Protein AF-A0A2C6KYX2-F1 (afdb_monomer)

pLDDT: mean 78.22, std 22.8, range [29.36, 97.69]

Foldseek 3Di:
DDAQLVQWAWDDDLVQLWIKIWGNPLDLWIKIKIWGDPDSVVSVVVVVVCVVSVRHHDDDDDPRPPQFWKWKAAAQKIFICSDPPDPDGPDIDGNQQWAWDADPQRKIKTAGDPPDDPVCNVVRAIFMFGADDPSVSVLVVVRCCRNPNDPPDPDDDPPDPGTTMMMMTGDRRVVRRNDRPPDDDPDDDDDDDDDDDDDDDDDDDDDDDDDDDDDDDDDDDD

Sequence (222 aa):
MKILAQDSQVQYFIAQRKIRVYVNRNTDAEERVDFILALAKDYDRYSAECAKQHFPDADAKPKGTSTKPFVLCKKNLMAVYKNKHQKTPEIVIERASYEVASFPGRVLVFRPNNDLPKAKLFSCPERTVTIPDDEQMRKWSFCLKLVGFRSFCDTPPPRFFFPQVIYGFIAEEASELRTDLGRGNLIGGLFGVSPLKGSLQKPKDQELASPASSFAPAAQED

Nearest PDB structures (foldseek):
  5a3f-assembly1_A  TM=4.514E-01  e=3.798E-01  Homo sapiens
  5a3f-assembly1_C  TM=4.497E-01  e=7.238E-01  Homo sapiens
  4iip-assembly1_A  TM=1.960E-01  e=4.201E+00  Legionella pneumophila subsp. pneumophila str. Philadelphia 1
  4iik-assembly1_A  TM=1.951E-01  e=5.632E+00  Legionella pneumophila subsp. pneumophila str. Philadelphia 1

Organism: NCBI:txid483139

Mean predicted aligned error: 12.85 Å

Secondary structure (DSSP, 8-state):
-PPPGGGEEEEEEGGGTEEEEEESTTSTT-EEEEEE-SSHHHHHHHHHHHHHTTPPB-PSPP-----S-EEEEETTEEEEESSTT-SS-SEEEETTTEEEEEETTTEEEEEEPTTS-HHHHTTS--EEEE--SHHHHHHHHHHHHHHTSS-SSSSPPP---PPEEEEEEE-SGGGGGGS-TTS---------------------------------------

Structure (mmCIF, N/CA/C/O backbone):
data_AF-A0A2C6KYX2-F1
#
_entry.id   AF-A0A2C6KYX2-F1
#
loop_
_atom_site.group_PDB
_atom_site.id
_atom_site.type_symbol
_atom_site.label_atom_id
_atom_site.label_alt_id
_atom_site.label_comp_id
_atom_site.label_asym_id
_atom_site.label_entity_id
_atom_site.label_seq_id
_atom_site.pdbx_PDB_ins_code
_atom_site.Cartn_x
_atom_site.Cartn_y
_atom_site.Cartn_z
_atom_site.occupancy
_atom_site.B_iso_or_equiv
_atom_site.auth_seq_id
_atom_site.auth_comp_id
_atom_site.auth_asym_id
_atom_site.auth_atom_id
_atom_site.pdbx_PDB_model_num
ATOM 1 N N . MET A 1 1 ? 0.377 9.981 -8.435 1.00 51.94 1 MET A N 1
ATOM 2 C CA . MET A 1 1 ? 1.762 9.521 -8.207 1.00 51.94 1 MET A CA 1
ATOM 3 C C . MET A 1 1 ? 2.387 9.314 -9.573 1.00 51.94 1 MET A C 1
ATOM 5 O O . MET A 1 1 ? 1.848 8.526 -10.338 1.00 51.94 1 MET A O 1
ATOM 9 N N . LYS A 1 2 ? 3.426 10.078 -9.914 1.00 61.84 2 LYS A N 1
ATOM 10 C CA . LYS A 1 2 ? 4.214 9.870 -11.136 1.00 61.84 2 LYS A CA 1
ATOM 11 C C . LYS A 1 2 ? 5.481 9.134 -10.709 1.00 61.84 2 LYS A C 1
ATOM 13 O O . LYS A 1 2 ? 6.159 9.619 -9.812 1.00 61.84 2 LYS A O 1
ATOM 18 N N . ILE A 1 3 ? 5.743 7.966 -11.286 1.00 68.12 3 ILE A N 1
ATOM 19 C CA . ILE A 1 3 ? 6.966 7.199 -11.026 1.00 68.12 3 ILE A CA 1
ATOM 20 C C . ILE A 1 3 ? 7.938 7.545 -12.150 1.00 68.12 3 ILE A C 1
ATOM 22 O O . ILE A 1 3 ? 7.611 7.336 -13.317 1.00 68.12 3 ILE A O 1
ATOM 26 N N . LEU A 1 4 ? 9.081 8.140 -11.814 1.00 73.75 4 LEU A N 1
ATOM 27 C CA . LEU A 1 4 ? 10.119 8.465 -12.790 1.00 73.75 4 LEU A CA 1
ATOM 28 C C . LEU A 1 4 ? 11.046 7.259 -12.963 1.00 73.75 4 LEU A C 1
ATOM 30 O O . LEU A 1 4 ? 11.432 6.631 -11.978 1.00 73.75 4 LEU A O 1
ATOM 34 N N . ALA A 1 5 ? 11.418 6.949 -14.207 1.00 72.56 5 ALA A N 1
ATOM 35 C CA . ALA A 1 5 ? 12.274 5.803 -14.526 1.00 72.56 5 ALA A CA 1
ATOM 36 C C . ALA A 1 5 ? 13.632 5.859 -13.803 1.00 72.56 5 ALA A C 1
ATOM 38 O O . ALA A 1 5 ? 14.124 4.838 -13.345 1.00 72.56 5 ALA A O 1
ATOM 39 N N . GLN A 1 6 ? 14.191 7.059 -13.619 1.00 77.38 6 GLN A N 1
ATOM 40 C CA . GLN A 1 6 ? 15.468 7.278 -12.927 1.00 77.38 6 GLN A CA 1
ATOM 41 C C . GLN A 1 6 ? 15.447 6.888 -11.434 1.00 77.38 6 GLN A C 1
ATOM 43 O O . GLN A 1 6 ? 16.474 6.504 -10.887 1.00 77.38 6 GLN A O 1
ATOM 48 N N . ASP A 1 7 ? 14.275 6.952 -10.791 1.00 82.31 7 ASP A N 1
ATOM 49 C CA . ASP A 1 7 ? 14.104 6.717 -9.348 1.00 82.31 7 ASP A CA 1
ATOM 50 C C . ASP A 1 7 ? 13.491 5.337 -9.057 1.00 82.31 7 ASP A C 1
ATOM 52 O O . ASP A 1 7 ? 13.103 5.027 -7.922 1.00 82.31 7 ASP A O 1
ATOM 56 N N . SER A 1 8 ? 13.341 4.503 -10.090 1.00 89.62 8 SER A N 1
ATOM 57 C CA . SER A 1 8 ? 12.604 3.249 -10.000 1.00 89.62 8 SER A CA 1
ATOM 58 C C . SER A 1 8 ? 13.285 2.099 -10.719 1.00 89.62 8 SER A C 1
ATOM 60 O O . SER A 1 8 ? 14.081 2.291 -11.623 1.00 89.62 8 SER A O 1
ATOM 62 N N . GLN A 1 9 ? 12.981 0.882 -10.278 1.00 91.69 9 GLN A N 1
ATOM 63 C CA . GLN A 1 9 ? 13.486 -0.356 -10.868 1.00 91.69 9 GLN A CA 1
ATOM 64 C C . GLN A 1 9 ? 12.333 -1.330 -11.066 1.00 91.69 9 GLN A C 1
ATOM 66 O O . GLN A 1 9 ? 11.422 -1.383 -10.232 1.00 91.69 9 GLN A O 1
ATOM 71 N N . VAL A 1 10 ? 12.377 -2.133 -12.125 1.00 93.44 10 VAL A N 1
ATOM 72 C CA . VAL A 1 10 ? 11.284 -3.050 -12.473 1.00 93.44 10 VAL A CA 1
ATOM 73 C C . VAL A 1 10 ? 11.734 -4.504 -12.388 1.00 93.44 10 VAL A C 1
ATOM 75 O O . VAL A 1 10 ? 12.865 -4.857 -12.695 1.00 93.44 10 VAL A O 1
ATOM 78 N N . GLN A 1 11 ? 10.838 -5.373 -11.929 1.00 93.62 11 GLN A N 1
ATOM 79 C CA . GLN A 1 11 ? 11.034 -6.814 -11.902 1.00 93.62 11 GLN A CA 1
ATOM 80 C C . GLN A 1 11 ? 9.823 -7.521 -12.503 1.00 93.62 11 GLN A C 1
ATOM 82 O O . GLN A 1 11 ? 8.685 -7.333 -12.062 1.00 93.62 11 GLN A O 1
ATOM 87 N N . TYR A 1 12 ? 10.084 -8.393 -13.469 1.00 93.25 12 TYR A N 1
ATOM 88 C CA . TYR A 1 12 ? 9.062 -9.121 -14.209 1.00 93.25 12 TYR A CA 1
ATOM 89 C C . TYR A 1 12 ? 8.892 -10.546 -13.676 1.00 93.25 12 TYR A C 1
ATOM 91 O O . TYR A 1 12 ? 9.862 -11.261 -13.430 1.00 93.25 12 TYR A O 1
ATOM 99 N N . PHE A 1 13 ? 7.644 -10.978 -13.506 1.00 92.75 13 PHE A N 1
ATOM 100 C CA . PHE A 1 13 ? 7.291 -12.327 -13.068 1.00 92.75 13 PHE A CA 1
ATOM 101 C C . PHE A 1 13 ? 6.245 -12.919 -14.016 1.00 92.75 13 PHE A C 1
ATOM 103 O O . PHE A 1 13 ? 5.038 -12.851 -13.759 1.00 92.75 13 PHE A O 1
ATOM 110 N N . ILE A 1 14 ? 6.724 -13.530 -15.100 1.00 90.56 14 ILE A N 1
ATOM 111 C CA . ILE A 1 14 ? 5.902 -14.012 -16.223 1.00 90.56 14 ILE A CA 1
ATOM 112 C C . ILE A 1 14 ? 4.820 -14.995 -15.755 1.00 90.56 14 ILE A C 1
ATOM 114 O O . ILE A 1 14 ? 3.641 -14.797 -16.036 1.00 90.56 14 ILE A O 1
ATOM 118 N N . ALA A 1 15 ? 5.192 -16.005 -14.960 1.00 91.00 15 ALA A N 1
ATOM 119 C CA . ALA A 1 15 ? 4.263 -17.035 -14.481 1.00 91.00 15 ALA A CA 1
ATOM 120 C C . ALA A 1 15 ? 3.088 -16.473 -13.659 1.00 91.00 15 ALA A C 1
ATOM 122 O O . ALA A 1 15 ? 2.031 -17.090 -13.577 1.00 91.00 15 ALA A O 1
ATOM 123 N N . GLN A 1 16 ? 3.268 -15.300 -13.047 1.00 91.44 16 GLN A N 1
ATOM 124 C CA . GLN A 1 16 ? 2.257 -14.636 -12.220 1.00 91.44 16 GLN A CA 1
ATOM 125 C C . GLN A 1 16 ? 1.622 -13.435 -12.928 1.00 91.44 16 GLN A C 1
ATOM 127 O O . GLN A 1 16 ? 0.822 -12.741 -12.3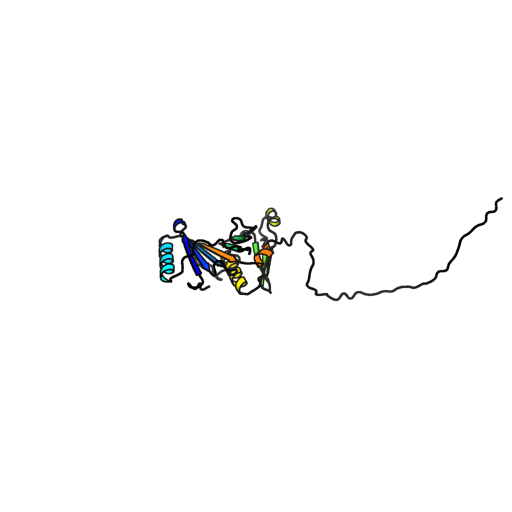05 1.00 91.44 16 GLN A O 1
ATOM 132 N N . ARG A 1 17 ? 2.011 -13.151 -14.184 1.00 93.81 17 ARG A N 1
ATOM 133 C CA . ARG A 1 17 ? 1.644 -11.933 -14.931 1.00 93.81 17 ARG A CA 1
ATOM 134 C C . ARG A 1 17 ? 1.810 -10.676 -14.078 1.00 93.81 17 ARG A C 1
ATOM 136 O O . ARG A 1 17 ? 0.951 -9.794 -14.055 1.00 93.81 17 ARG A O 1
ATOM 143 N N . LYS A 1 18 ? 2.904 -10.640 -13.314 1.00 95.50 18 LYS A N 1
ATOM 144 C CA . LYS A 1 18 ? 3.151 -9.621 -12.299 1.00 95.50 18 LYS A CA 1
ATOM 145 C C . LYS A 1 18 ? 4.336 -8.760 -12.699 1.00 95.50 18 LYS A C 1
ATOM 147 O O . LYS A 1 18 ? 5.432 -9.277 -12.907 1.00 95.50 18 LYS A O 1
ATOM 152 N N . ILE A 1 19 ? 4.110 -7.455 -12.746 1.00 95.12 19 ILE A N 1
ATOM 153 C CA . ILE A 1 19 ? 5.151 -6.441 -12.905 1.00 95.12 19 ILE A CA 1
ATOM 154 C C . ILE A 1 19 ? 5.316 -5.772 -11.548 1.00 95.12 19 ILE A C 1
ATOM 156 O O . ILE A 1 19 ? 4.360 -5.230 -10.995 1.00 95.12 19 ILE A O 1
ATOM 160 N N . ARG A 1 20 ? 6.514 -5.853 -10.981 1.00 95.06 20 ARG A N 1
ATOM 161 C CA . ARG A 1 20 ? 6.849 -5.210 -9.715 1.00 95.06 20 ARG A CA 1
ATOM 162 C C . ARG A 1 20 ? 7.705 -3.991 -9.985 1.00 95.06 20 ARG A C 1
ATOM 164 O O . ARG A 1 20 ? 8.749 -4.111 -10.609 1.00 95.06 20 ARG A O 1
ATOM 171 N N . VAL A 1 21 ? 7.291 -2.858 -9.451 1.00 94.62 21 VAL A N 1
ATOM 172 C CA . VAL A 1 21 ? 8.017 -1.596 -9.516 1.00 94.62 21 VAL A CA 1
ATOM 173 C C . VAL A 1 21 ? 8.509 -1.266 -8.116 1.00 94.62 21 VAL A C 1
ATOM 175 O O . VAL A 1 21 ? 7.727 -1.238 -7.166 1.00 94.62 21 VAL A O 1
ATOM 178 N N . TYR A 1 22 ? 9.804 -1.039 -7.985 1.00 93.19 22 TYR A N 1
ATOM 179 C CA . TYR A 1 22 ? 10.417 -0.476 -6.794 1.00 93.19 22 TYR A CA 1
ATOM 180 C C . TYR A 1 22 ? 10.661 1.009 -7.024 1.00 93.19 22 TYR A C 1
ATOM 182 O O . TYR A 1 22 ? 11.103 1.381 -8.105 1.00 93.19 22 TYR A O 1
ATOM 190 N N . VAL A 1 23 ? 10.429 1.833 -6.011 1.00 92.12 23 VAL A N 1
ATOM 191 C CA . VAL A 1 23 ? 10.826 3.247 -5.982 1.00 92.12 23 VAL A CA 1
ATOM 192 C C . VAL A 1 23 ? 11.760 3.426 -4.796 1.00 92.12 23 VAL A C 1
ATOM 194 O O . VAL A 1 23 ? 11.486 2.870 -3.730 1.00 92.12 23 VAL A O 1
ATOM 197 N N . ASN A 1 24 ? 12.872 4.144 -4.976 1.00 88.88 24 ASN A N 1
ATOM 198 C CA . ASN A 1 24 ? 13.877 4.356 -3.923 1.00 88.88 24 ASN A CA 1
ATOM 199 C C . ASN A 1 24 ? 14.326 3.041 -3.252 1.00 88.88 24 ASN A C 1
ATOM 201 O O . ASN A 1 24 ? 14.431 2.934 -2.026 1.00 88.88 24 ASN A O 1
ATOM 205 N N . ARG A 1 25 ? 14.533 1.996 -4.061 1.00 86.88 25 ARG A N 1
ATOM 206 C CA . ARG A 1 25 ? 14.825 0.637 -3.589 1.00 86.88 25 ARG A CA 1
ATOM 207 C C . ARG A 1 25 ? 16.037 0.622 -2.652 1.00 86.88 25 ARG A C 1
ATOM 209 O O . ARG A 1 25 ? 17.059 1.226 -2.949 1.00 86.88 25 ARG A O 1
ATOM 216 N N . ASN A 1 26 ? 15.951 -0.148 -1.570 1.00 83.00 26 ASN A N 1
ATOM 217 C CA . ASN A 1 26 ? 16.989 -0.305 -0.544 1.00 83.00 26 ASN A CA 1
ATOM 218 C C . ASN A 1 26 ? 17.322 0.954 0.264 1.00 83.00 26 ASN A C 1
ATOM 220 O O . ASN A 1 26 ? 18.307 0.944 0.997 1.00 83.00 26 ASN A O 1
ATOM 224 N N . THR A 1 27 ? 16.485 1.984 0.197 1.00 86.25 27 THR A N 1
ATOM 225 C CA . THR A 1 27 ? 16.565 3.149 1.082 1.00 86.25 27 THR A CA 1
ATOM 226 C C . THR A 1 27 ? 15.476 3.077 2.147 1.00 86.25 27 THR A C 1
ATOM 228 O O . THR A 1 27 ? 14.570 2.252 2.046 1.00 86.25 27 THR A O 1
ATOM 231 N N . ASP A 1 28 ? 15.520 3.972 3.130 1.00 86.88 28 ASP A N 1
ATOM 232 C CA . ASP A 1 28 ? 14.446 4.143 4.117 1.00 86.88 28 ASP A CA 1
ATOM 233 C C . ASP A 1 28 ? 13.163 4.755 3.529 1.00 86.88 28 ASP A C 1
ATOM 235 O O . ASP A 1 28 ? 12.126 4.765 4.187 1.00 86.88 28 ASP A O 1
ATOM 239 N N . ALA A 1 29 ? 13.212 5.222 2.280 1.00 87.56 29 ALA A N 1
ATOM 240 C CA . ALA A 1 29 ? 12.065 5.732 1.541 1.00 87.56 29 ALA A CA 1
ATOM 241 C C . ALA A 1 29 ? 11.497 4.704 0.543 1.00 87.56 29 ALA A C 1
ATOM 243 O O . ALA A 1 29 ? 10.677 5.081 -0.294 1.00 87.56 29 ALA A O 1
ATOM 244 N N . GLU A 1 30 ? 11.919 3.432 0.610 1.00 91.75 30 GLU A N 1
ATOM 245 C CA . GLU A 1 30 ? 11.516 2.396 -0.348 1.00 91.75 30 GLU A CA 1
ATOM 246 C C . GLU A 1 30 ? 9.993 2.234 -0.429 1.00 91.75 30 GLU A C 1
ATOM 248 O O . GLU A 1 30 ? 9.305 2.035 0.578 1.00 91.75 30 GLU A O 1
ATOM 253 N N . GLU A 1 31 ? 9.497 2.215 -1.665 1.00 94.69 31 GLU A N 1
ATOM 254 C CA . GLU A 1 31 ? 8.142 1.813 -2.020 1.00 94.69 31 GLU A CA 1
ATOM 255 C C . GLU A 1 31 ? 8.180 0.658 -3.027 1.00 94.69 31 GLU A C 1
ATOM 257 O O . GLU A 1 31 ? 9.109 0.508 -3.826 1.00 94.69 31 GLU A O 1
ATOM 262 N N . ARG A 1 32 ? 7.141 -0.171 -3.004 1.00 94.62 32 ARG A N 1
ATOM 263 C CA . ARG A 1 32 ? 6.970 -1.326 -3.880 1.00 94.62 32 ARG A CA 1
ATOM 264 C C . ARG A 1 32 ? 5.536 -1.389 -4.370 1.00 94.62 32 ARG A C 1
ATOM 266 O O . ARG A 1 32 ? 4.615 -1.448 -3.562 1.00 94.62 32 ARG A O 1
ATOM 273 N N . VAL A 1 33 ? 5.347 -1.473 -5.677 1.00 95.88 33 VAL A N 1
ATOM 274 C CA . VAL A 1 33 ? 4.039 -1.668 -6.302 1.00 95.88 33 VAL A CA 1
ATOM 275 C C . VAL A 1 33 ? 4.088 -2.936 -7.142 1.00 95.88 33 VAL A C 1
ATOM 277 O O . VAL A 1 33 ? 4.886 -3.033 -8.067 1.00 95.88 33 VAL A O 1
ATOM 280 N N . ASP A 1 34 ? 3.232 -3.905 -6.846 1.00 95.50 34 ASP A N 1
ATOM 281 C CA . ASP A 1 34 ? 3.028 -5.078 -7.688 1.00 95.50 34 ASP A CA 1
ATOM 282 C C . ASP A 1 34 ? 1.726 -4.894 -8.466 1.00 95.50 34 ASP A C 1
ATOM 284 O O . ASP A 1 34 ? 0.653 -4.786 -7.867 1.00 95.50 34 ASP A O 1
ATOM 288 N N . PHE A 1 35 ? 1.819 -4.910 -9.791 1.00 94.69 35 PHE A N 1
ATOM 289 C CA . PHE A 1 35 ? 0.682 -4.973 -10.701 1.00 94.69 35 PHE A CA 1
ATOM 290 C C . PHE A 1 35 ? 0.516 -6.410 -11.177 1.00 94.69 35 PHE A C 1
ATOM 292 O O . PHE A 1 35 ? 1.393 -6.934 -11.861 1.00 94.69 35 PHE A O 1
ATOM 299 N N . ILE A 1 36 ? -0.594 -7.051 -10.821 1.00 94.56 36 ILE A N 1
ATOM 300 C CA . ILE A 1 36 ? -0.952 -8.392 -11.293 1.00 94.56 36 ILE A CA 1
ATOM 301 C C . ILE A 1 36 ? -2.023 -8.238 -12.370 1.00 94.56 36 ILE A C 1
ATOM 303 O O . ILE A 1 36 ? -3.129 -7.753 -12.108 1.00 94.56 36 ILE 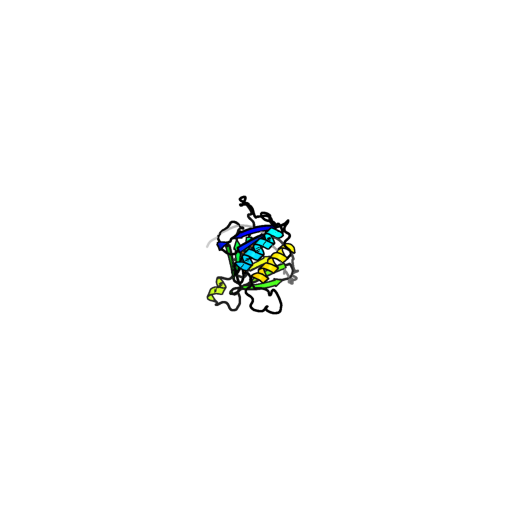A O 1
ATOM 307 N N . LEU A 1 37 ? -1.672 -8.641 -13.587 1.00 92.62 37 LEU A N 1
ATOM 308 C CA . LEU A 1 37 ? -2.459 -8.425 -14.794 1.00 92.62 37 LEU A CA 1
ATOM 309 C C . LEU A 1 37 ? -3.245 -9.689 -15.146 1.00 92.62 37 LEU A C 1
ATOM 311 O O . LEU A 1 37 ? -2.693 -10.787 -15.216 1.00 92.62 37 LEU A O 1
ATOM 315 N N . ALA A 1 38 ? -4.551 -9.538 -15.368 1.00 88.25 38 ALA A N 1
ATOM 316 C CA . ALA A 1 38 ? -5.423 -10.675 -15.652 1.00 88.25 38 ALA A CA 1
ATOM 317 C C . ALA A 1 38 ? -5.120 -11.297 -17.024 1.00 88.25 38 ALA A C 1
ATOM 319 O O . ALA A 1 38 ? -5.073 -12.522 -17.145 1.00 88.25 38 ALA A O 1
ATOM 320 N N . LEU A 1 39 ? -4.881 -10.475 -18.050 1.00 89.94 39 LEU A N 1
ATOM 321 C CA . LEU A 1 39 ? -4.657 -10.922 -19.424 1.00 89.94 39 LEU A CA 1
ATOM 322 C C . LEU A 1 39 ? -3.165 -10.946 -19.770 1.00 89.94 39 LEU A C 1
ATOM 324 O O . LEU A 1 39 ? -2.429 -10.012 -19.459 1.00 89.94 39 LEU A O 1
ATOM 328 N N . ALA A 1 40 ? -2.730 -11.995 -20.475 1.00 90.56 40 ALA A N 1
ATOM 329 C CA . ALA A 1 40 ? -1.354 -12.101 -20.970 1.00 90.56 40 ALA A CA 1
ATOM 330 C C . ALA A 1 40 ? -1.003 -10.948 -21.926 1.00 90.56 40 ALA A C 1
ATOM 332 O O . ALA A 1 40 ? 0.041 -10.330 -21.782 1.00 90.56 40 ALA A O 1
ATOM 333 N N . LYS A 1 41 ? -1.936 -10.573 -22.812 1.00 92.50 41 LYS A N 1
ATOM 334 C CA . LYS A 1 41 ? -1.757 -9.451 -23.743 1.00 92.50 41 LYS A CA 1
ATOM 335 C C . LYS A 1 41 ? -1.491 -8.120 -23.033 1.00 92.50 41 LYS A C 1
ATOM 337 O O . LYS A 1 41 ? -0.697 -7.321 -23.522 1.00 92.50 41 LYS A O 1
ATOM 342 N N . ASP A 1 42 ? -2.151 -7.877 -21.900 1.00 91.19 42 ASP A N 1
ATOM 343 C CA . ASP A 1 42 ? -1.909 -6.666 -21.112 1.00 91.19 42 ASP A CA 1
ATOM 344 C C . ASP A 1 42 ? -0.525 -6.722 -20.467 1.00 91.19 42 ASP A C 1
ATOM 346 O O . ASP A 1 42 ? 0.199 -5.732 -20.495 1.00 91.19 42 ASP A O 1
ATOM 350 N N . TYR A 1 43 ? -0.129 -7.888 -19.949 1.00 93.75 43 TYR A N 1
ATOM 351 C CA . TYR A 1 43 ? 1.222 -8.102 -19.434 1.00 93.75 43 TYR A CA 1
ATOM 352 C C . TYR A 1 43 ? 2.296 -7.815 -20.481 1.00 93.75 43 TYR A C 1
ATOM 354 O O . TYR A 1 43 ? 3.173 -6.987 -20.227 1.00 93.75 43 TYR A O 1
ATOM 362 N N . ASP A 1 44 ? 2.185 -8.413 -21.665 1.00 93.88 44 ASP A N 1
ATOM 363 C CA . ASP A 1 44 ? 3.149 -8.212 -22.747 1.00 93.88 44 ASP A CA 1
ATOM 364 C C . ASP A 1 44 ? 3.213 -6.728 -23.135 1.00 93.88 44 ASP A C 1
ATOM 366 O O . ASP A 1 44 ? 4.293 -6.137 -23.177 1.00 93.88 44 ASP A O 1
ATOM 370 N N . ARG A 1 45 ? 2.050 -6.082 -23.301 1.00 93.56 45 ARG A N 1
ATOM 371 C CA . ARG A 1 45 ? 1.954 -4.650 -23.619 1.00 93.56 45 ARG A CA 1
ATOM 372 C C . ARG A 1 45 ? 2.642 -3.773 -22.571 1.00 93.56 45 ARG A C 1
ATOM 374 O O . ARG A 1 45 ? 3.434 -2.911 -22.943 1.00 93.56 45 ARG A O 1
ATOM 381 N N . TYR A 1 46 ? 2.339 -3.955 -21.286 1.00 92.19 46 TYR A N 1
ATOM 382 C CA . TYR A 1 46 ? 2.916 -3.114 -20.233 1.00 92.19 46 TYR A CA 1
ATOM 383 C C . TYR A 1 46 ? 4.404 -3.400 -20.012 1.00 92.19 46 TYR A C 1
ATOM 385 O O . TYR A 1 46 ? 5.159 -2.463 -19.773 1.00 92.19 46 TYR A O 1
ATOM 393 N N . SER A 1 47 ? 4.855 -4.650 -20.161 1.00 91.81 47 SER A N 1
ATOM 394 C CA . SER A 1 47 ? 6.288 -4.969 -20.106 1.00 91.81 47 SER A CA 1
ATOM 395 C C . SER A 1 47 ? 7.079 -4.318 -21.246 1.00 91.81 47 SER A C 1
ATOM 397 O O . SER A 1 47 ? 8.139 -3.742 -21.000 1.00 91.81 47 SER A O 1
ATOM 399 N N . ALA A 1 48 ? 6.537 -4.322 -22.469 1.00 92.50 48 ALA A N 1
ATOM 400 C CA . ALA A 1 48 ? 7.159 -3.668 -23.615 1.00 92.50 48 ALA A CA 1
ATOM 401 C C . ALA A 1 48 ? 7.230 -2.146 -23.427 1.00 92.50 48 ALA A C 1
ATOM 403 O O . ALA A 1 48 ? 8.230 -1.522 -23.778 1.00 92.50 48 ALA A O 1
ATOM 404 N N . GLU A 1 49 ? 6.196 -1.547 -22.830 1.00 91.75 49 GLU A N 1
ATOM 405 C CA . GLU A 1 49 ? 6.178 -0.114 -22.539 1.00 91.75 49 GLU A CA 1
ATOM 406 C C . GLU A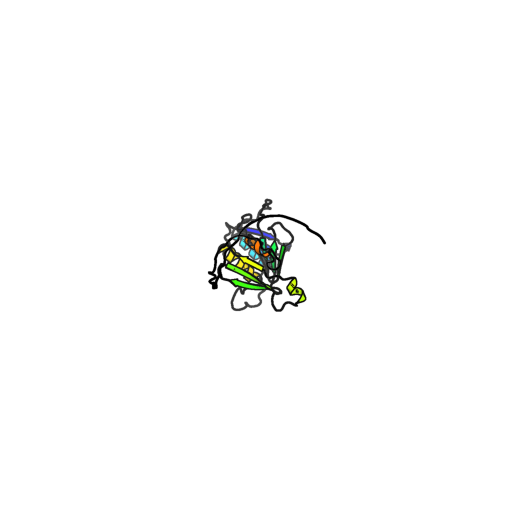 1 49 ? 7.199 0.270 -21.453 1.00 91.75 49 GLU A C 1
ATOM 408 O O . GLU A 1 49 ? 7.911 1.260 -21.611 1.00 91.75 49 GLU A O 1
ATOM 413 N N . CYS A 1 50 ? 7.352 -0.534 -20.394 1.00 89.44 50 CYS A N 1
ATOM 414 C CA . CYS A 1 50 ? 8.415 -0.333 -19.404 1.00 89.44 50 CYS A CA 1
ATOM 415 C C . CYS A 1 50 ? 9.815 -0.423 -20.038 1.00 89.44 50 CYS A C 1
ATOM 417 O O . CYS A 1 50 ? 10.672 0.412 -19.746 1.00 89.44 50 CYS A O 1
ATOM 419 N N . ALA A 1 51 ? 10.038 -1.381 -20.943 1.00 87.06 51 ALA A N 1
ATOM 420 C CA . ALA A 1 51 ? 11.302 -1.499 -21.673 1.00 87.06 51 ALA A CA 1
ATOM 421 C C . ALA A 1 51 ? 11.559 -0.283 -22.582 1.00 87.06 51 ALA A C 1
ATOM 423 O O . ALA A 1 51 ? 12.665 0.258 -22.599 1.00 87.06 51 ALA A O 1
ATOM 424 N N . LYS A 1 52 ? 10.527 0.194 -23.290 1.00 90.75 52 LYS A N 1
ATOM 425 C CA . LYS A 1 52 ? 10.591 1.387 -24.151 1.00 90.75 52 LYS A CA 1
ATOM 426 C C . LYS A 1 52 ? 10.909 2.664 -23.371 1.00 90.75 52 LYS A C 1
ATOM 428 O O . LYS A 1 52 ? 11.587 3.544 -23.887 1.00 90.75 52 LYS A O 1
ATOM 433 N N . GLN A 1 53 ? 10.421 2.766 -22.139 1.00 88.12 53 GLN A N 1
ATOM 434 C CA . GLN A 1 53 ? 10.708 3.886 -21.241 1.00 88.12 53 GLN A CA 1
ATOM 435 C C . GLN A 1 53 ? 12.038 3.730 -20.486 1.00 88.12 53 GLN A C 1
ATOM 437 O O . GLN A 1 53 ? 12.352 4.566 -19.642 1.00 88.12 53 GLN A O 1
ATOM 442 N N . HIS A 1 54 ? 12.817 2.687 -20.793 1.00 86.75 54 HIS A N 1
ATOM 443 C CA . HIS A 1 54 ? 14.130 2.421 -20.207 1.00 86.75 54 HIS A CA 1
ATOM 444 C C . HIS A 1 54 ? 14.119 2.370 -18.674 1.00 86.75 54 HIS A C 1
ATOM 446 O O . HIS A 1 54 ? 15.047 2.850 -18.022 1.00 86.75 54 HIS A O 1
ATOM 452 N N . PHE A 1 55 ? 13.078 1.772 -18.084 1.00 87.00 55 PHE A N 1
ATOM 453 C CA . PHE A 1 55 ? 13.129 1.442 -16.663 1.00 87.00 55 PHE A CA 1
ATOM 454 C C . PHE A 1 55 ? 14.255 0.427 -16.420 1.00 87.00 55 PHE A C 1
ATOM 456 O O . PHE A 1 55 ? 14.279 -0.605 -17.096 1.00 87.00 55 PHE A O 1
ATOM 463 N N . PRO A 1 56 ? 15.170 0.680 -15.471 1.00 89.50 56 PRO A N 1
ATOM 464 C CA . PRO A 1 56 ? 16.233 -0.262 -15.165 1.00 89.50 56 PRO A CA 1
ATOM 465 C C . PRO A 1 56 ? 15.661 -1.521 -14.503 1.00 89.50 56 PRO A C 1
ATOM 467 O O . PRO A 1 56 ? 14.696 -1.466 -13.729 1.00 89.50 56 PRO A O 1
ATOM 470 N N . ASP A 1 57 ? 16.282 -2.663 -14.782 1.00 88.69 57 ASP A N 1
ATOM 471 C CA . ASP A 1 57 ? 15.928 -3.916 -14.127 1.00 88.69 57 ASP A CA 1
ATOM 472 C C . ASP A 1 57 ? 16.335 -3.885 -12.649 1.00 88.69 57 ASP A C 1
ATOM 474 O O . ASP A 1 57 ? 17.366 -3.342 -12.248 1.00 88.69 57 ASP A O 1
ATOM 478 N N . ALA A 1 58 ? 15.502 -4.478 -11.801 1.00 86.00 58 ALA A N 1
ATOM 479 C CA . ALA A 1 58 ? 15.808 -4.628 -10.393 1.00 86.00 58 ALA A CA 1
ATOM 480 C C . ALA A 1 58 ? 16.824 -5.762 -10.202 1.00 86.00 58 ALA A C 1
ATOM 482 O O . ALA A 1 58 ? 16.451 -6.938 -10.175 1.00 86.00 58 ALA A O 1
ATOM 483 N N . ASP A 1 59 ? 18.090 -5.402 -9.980 1.00 76.56 59 ASP A N 1
ATOM 484 C CA . ASP A 1 59 ? 19.177 -6.360 -9.755 1.00 76.56 59 ASP A CA 1
ATOM 485 C C . ASP A 1 59 ? 18.890 -7.355 -8.621 1.00 76.56 59 ASP A C 1
ATOM 487 O O . ASP A 1 59 ? 18.119 -7.087 -7.681 1.00 76.56 59 ASP A O 1
ATOM 491 N N . ALA A 1 60 ? 19.560 -8.510 -8.677 1.00 64.38 60 ALA A N 1
ATOM 492 C CA . ALA A 1 60 ? 19.557 -9.484 -7.594 1.00 64.38 60 ALA A CA 1
ATOM 493 C C . ALA A 1 60 ? 19.969 -8.809 -6.274 1.00 64.38 60 ALA A C 1
ATOM 495 O O . ALA A 1 60 ? 20.925 -8.042 -6.211 1.00 64.38 60 ALA A O 1
ATOM 496 N N . LYS A 1 61 ? 19.197 -9.070 -5.212 1.00 63.47 61 LYS A N 1
ATOM 497 C CA . LYS A 1 61 ? 19.335 -8.422 -3.899 1.00 63.47 61 LYS A CA 1
ATOM 498 C C . LYS A 1 61 ? 20.800 -8.407 -3.421 1.00 63.47 61 LYS A C 1
ATOM 500 O O . LYS A 1 61 ? 21.308 -9.482 -3.101 1.00 63.47 61 LYS A O 1
ATOM 505 N N . PRO A 1 62 ? 21.409 -7.247 -3.131 1.00 55.94 62 PRO A N 1
ATOM 506 C CA . PRO A 1 62 ? 22.260 -7.188 -1.954 1.00 55.94 62 PRO A CA 1
ATOM 507 C C . PRO A 1 62 ? 21.363 -7.466 -0.737 1.00 55.94 62 PRO A C 1
ATOM 509 O O . PRO A 1 62 ? 20.212 -7.014 -0.683 1.00 55.94 62 PRO A O 1
ATOM 512 N N . LYS A 1 63 ? 21.836 -8.265 0.227 1.00 57.06 63 LYS A N 1
ATOM 513 C CA . LYS A 1 63 ? 21.146 -8.450 1.514 1.00 57.06 63 LYS A CA 1
ATOM 514 C C . LYS A 1 63 ? 21.127 -7.103 2.246 1.00 57.06 63 LYS A C 1
ATOM 516 O O . LYS A 1 63 ? 21.992 -6.827 3.063 1.00 57.06 63 LYS A O 1
ATOM 521 N N . GLY A 1 64 ? 20.156 -6.255 1.920 1.00 56.12 64 GLY A N 1
ATOM 522 C CA . GLY A 1 64 ? 19.865 -5.058 2.690 1.00 56.12 64 GLY A CA 1
ATOM 523 C C . GLY A 1 64 ? 19.468 -5.451 4.110 1.00 56.12 64 GLY A C 1
ATOM 524 O O . GLY A 1 64 ? 18.815 -6.471 4.322 1.00 56.12 64 GLY A O 1
ATOM 525 N N . THR A 1 65 ? 19.892 -4.645 5.071 1.00 60.38 65 THR A N 1
ATOM 526 C CA . THR A 1 65 ? 19.704 -4.832 6.513 1.00 60.38 65 THR A CA 1
ATOM 527 C C . THR A 1 65 ? 18.549 -4.004 7.061 1.00 60.38 65 THR A C 1
ATOM 529 O O . THR A 1 65 ? 18.477 -3.843 8.272 1.00 60.38 65 THR A O 1
ATOM 532 N N . SER A 1 66 ? 17.663 -3.458 6.212 1.00 68.94 66 SER A N 1
ATOM 533 C CA . SER A 1 66 ? 16.607 -2.549 6.678 1.00 68.94 66 SER A CA 1
ATOM 534 C C . SER A 1 66 ? 15.819 -3.205 7.811 1.00 68.94 66 SER A C 1
ATOM 536 O O . SER A 1 66 ? 15.168 -4.237 7.631 1.00 68.94 66 SER A O 1
ATOM 538 N N . THR A 1 67 ? 15.956 -2.624 9.000 1.00 83.62 67 THR A N 1
ATOM 539 C CA . THR A 1 67 ? 15.331 -3.069 10.247 1.00 83.62 67 THR A CA 1
ATOM 540 C C . THR A 1 67 ? 13.983 -2.397 10.469 1.00 83.62 67 THR A C 1
ATOM 542 O O . THR A 1 67 ? 13.267 -2.785 11.391 1.00 83.62 67 THR A O 1
ATOM 545 N N . LYS A 1 68 ? 13.644 -1.410 9.629 1.00 91.50 68 LYS A N 1
ATOM 546 C CA . LYS A 1 68 ? 12.441 -0.596 9.752 1.00 91.50 68 LYS A CA 1
ATOM 547 C C . LYS A 1 68 ? 11.191 -1.392 9.366 1.00 91.50 68 LYS A C 1
ATOM 549 O O . LYS A 1 68 ? 11.263 -2.207 8.438 1.00 91.50 68 LYS A O 1
ATOM 554 N N . PRO A 1 69 ? 10.048 -1.149 10.036 1.00 95.06 69 PRO A N 1
ATOM 555 C CA . PRO A 1 69 ? 8.785 -1.772 9.685 1.00 95.06 69 PRO A CA 1
ATOM 556 C C . PRO A 1 69 ? 8.417 -1.543 8.222 1.00 95.06 69 PRO A C 1
ATOM 558 O O . PRO A 1 69 ? 8.664 -0.486 7.637 1.00 95.06 69 PRO A O 1
ATOM 561 N N . PHE A 1 70 ? 7.818 -2.572 7.635 1.00 95.75 70 PHE A N 1
ATOM 562 C CA . PHE A 1 70 ? 7.366 -2.545 6.254 1.00 95.75 70 PHE A CA 1
ATOM 563 C C . PHE A 1 70 ? 5.871 -2.820 6.220 1.00 95.75 70 PHE A C 1
ATOM 565 O O . PHE A 1 70 ? 5.413 -3.875 6.671 1.00 95.75 70 PHE A O 1
ATOM 572 N N . VAL A 1 71 ? 5.113 -1.872 5.683 1.00 97.62 71 VAL A N 1
ATOM 573 C CA . VAL A 1 71 ? 3.672 -2.009 5.491 1.00 97.62 71 VAL A CA 1
ATOM 574 C C . VAL A 1 71 ? 3.441 -2.588 4.106 1.00 97.62 71 VAL A C 1
ATOM 576 O O . VAL A 1 71 ? 4.026 -2.131 3.128 1.00 97.62 71 VAL A O 1
ATOM 579 N N . LEU A 1 72 ? 2.585 -3.599 4.011 1.00 97.56 72 LEU A N 1
ATOM 580 C CA . LEU A 1 72 ? 2.123 -4.171 2.756 1.00 97.56 72 LEU A CA 1
ATOM 581 C C . LEU A 1 72 ? 0.602 -4.165 2.743 1.00 97.56 72 LEU A C 1
ATOM 583 O O . LEU A 1 72 ? -0.038 -4.650 3.669 1.00 97.56 72 LEU A O 1
ATOM 587 N N . CYS A 1 73 ? 0.007 -3.664 1.677 1.00 97.38 73 CYS A N 1
ATOM 588 C CA . CYS A 1 73 ? -1.428 -3.554 1.548 1.00 97.38 73 CYS A CA 1
ATOM 589 C C . CYS A 1 73 ? -1.906 -4.000 0.171 1.00 97.38 73 CYS A C 1
ATOM 591 O O . CYS A 1 73 ? -1.218 -3.897 -0.846 1.00 97.38 73 CYS A O 1
ATOM 593 N N . LYS A 1 74 ? -3.117 -4.532 0.166 1.00 95.81 74 LYS A N 1
ATOM 594 C CA . LYS A 1 74 ? -3.904 -4.859 -1.016 1.00 95.81 74 LYS A CA 1
ATOM 595 C C . LYS A 1 74 ? -5.366 -4.619 -0.672 1.00 95.81 74 LYS A C 1
ATOM 597 O O . LYS A 1 74 ? -5.706 -4.327 0.476 1.00 95.81 74 LYS A O 1
ATOM 602 N N . LYS A 1 75 ? -6.249 -4.805 -1.647 1.00 93.94 75 LYS A N 1
ATOM 603 C CA . LYS A 1 75 ? -7.692 -4.743 -1.409 1.00 93.94 75 LYS A CA 1
ATOM 604 C C . LYS A 1 75 ? -8.088 -5.565 -0.173 1.00 93.94 75 LYS A C 1
ATOM 606 O O . LYS A 1 75 ? -7.738 -6.742 -0.075 1.00 93.94 75 LYS A O 1
ATOM 611 N N . ASN A 1 76 ? -8.831 -4.933 0.733 1.00 95.31 76 ASN A N 1
ATOM 612 C CA . ASN A 1 76 ? -9.357 -5.467 1.991 1.00 95.31 76 ASN A CA 1
ATOM 613 C C . ASN A 1 76 ? -8.336 -5.849 3.077 1.00 95.31 76 ASN A C 1
ATOM 615 O O . ASN A 1 76 ? -8.766 -6.281 4.146 1.00 95.31 76 ASN A O 1
ATOM 619 N N . LEU A 1 77 ? -7.026 -5.709 2.852 1.00 97.06 77 LEU A N 1
ATOM 620 C CA . LEU A 1 77 ? -6.021 -6.187 3.802 1.00 97.06 77 LEU A CA 1
ATOM 621 C C . LEU A 1 77 ? -4.780 -5.294 3.844 1.00 97.06 77 LEU A C 1
ATOM 623 O O . LEU A 1 77 ? -4.133 -5.057 2.822 1.00 97.06 77 LEU A O 1
ATOM 627 N N . MET A 1 78 ? -4.410 -4.879 5.050 1.00 97.69 78 MET A N 1
ATOM 628 C CA . MET A 1 78 ? -3.127 -4.265 5.373 1.00 97.69 78 MET A CA 1
ATOM 629 C C . MET A 1 78 ? -2.367 -5.173 6.338 1.00 97.69 78 MET A C 1
ATOM 631 O O . MET A 1 78 ? -2.945 -5.725 7.268 1.00 97.69 78 MET A O 1
ATOM 635 N N . ALA A 1 79 ? -1.072 -5.331 6.123 1.00 97.38 79 ALA A N 1
ATOM 636 C CA . ALA A 1 79 ? -0.197 -6.157 6.931 1.00 97.38 79 ALA A CA 1
ATOM 637 C C . ALA A 1 79 ? 1.065 -5.370 7.287 1.00 97.38 79 ALA A C 1
ATOM 639 O O . ALA A 1 79 ? 1.677 -4.747 6.419 1.00 97.38 79 ALA A O 1
ATOM 640 N N . VAL A 1 80 ? 1.454 -5.407 8.556 1.00 97.00 80 VAL A N 1
ATOM 641 C CA . VAL A 1 80 ? 2.672 -4.764 9.058 1.00 97.00 80 VAL A CA 1
ATOM 642 C C . VAL A 1 80 ? 3.678 -5.853 9.381 1.00 97.00 80 VAL A C 1
ATOM 644 O O . VAL A 1 80 ? 3.391 -6.776 10.142 1.00 97.00 80 VAL A O 1
ATOM 647 N N . TYR A 1 81 ? 4.858 -5.749 8.790 1.00 95.50 81 TYR A N 1
ATOM 648 C CA . TYR A 1 81 ? 5.984 -6.639 9.034 1.00 95.50 81 TYR A CA 1
ATOM 649 C C . TYR A 1 81 ? 7.023 -5.908 9.877 1.00 95.50 81 TYR A C 1
ATOM 651 O O . TYR A 1 81 ? 7.182 -4.692 9.735 1.00 95.50 81 TYR A O 1
ATOM 659 N N . LYS A 1 82 ? 7.811 -6.643 10.674 1.00 93.00 82 LYS A N 1
ATOM 660 C CA . LYS A 1 82 ? 8.956 -6.049 11.385 1.00 93.00 82 LYS A CA 1
ATOM 661 C C . LYS A 1 82 ? 9.910 -5.349 10.432 1.00 93.00 82 LYS A C 1
ATOM 663 O O . LYS A 1 82 ? 10.488 -4.336 10.790 1.00 93.00 82 LYS A O 1
ATOM 668 N N . ASN A 1 83 ? 10.078 -5.932 9.244 1.00 90.94 83 ASN A N 1
ATOM 669 C CA . ASN A 1 83 ? 10.818 -5.380 8.121 1.00 90.94 83 ASN A CA 1
ATOM 670 C C . ASN A 1 83 ? 10.479 -6.106 6.813 1.00 90.94 83 ASN A C 1
ATOM 672 O O . ASN A 1 83 ? 9.823 -7.150 6.810 1.00 90.94 83 ASN A O 1
ATOM 676 N N . LYS A 1 84 ? 10.995 -5.592 5.690 1.00 88.56 84 LYS A N 1
ATOM 677 C CA . LYS A 1 84 ? 10.736 -6.116 4.336 1.00 88.56 84 LYS A CA 1
ATOM 678 C C . LYS A 1 84 ? 11.259 -7.538 4.066 1.00 88.56 84 LYS A C 1
ATOM 680 O O . LYS A 1 84 ? 10.969 -8.106 3.011 1.00 88.56 84 LYS A O 1
ATOM 685 N N . HIS A 1 85 ? 12.067 -8.104 4.966 1.00 87.25 85 HIS A N 1
ATOM 686 C CA . HIS A 1 85 ? 12.680 -9.429 4.816 1.00 87.25 85 HIS A CA 1
ATOM 687 C C . HIS A 1 85 ? 11.910 -10.532 5.548 1.00 87.25 85 HIS A C 1
ATOM 689 O O . HIS A 1 85 ? 12.125 -11.713 5.262 1.00 87.25 85 HIS A O 1
ATOM 695 N N . GLN A 1 86 ? 11.012 -10.171 6.466 1.00 88.50 86 GLN A N 1
ATOM 696 C CA . GLN A 1 86 ? 10.181 -11.142 7.162 1.00 88.50 86 GLN A CA 1
ATOM 697 C C . GLN A 1 86 ? 9.111 -11.749 6.251 1.00 88.50 86 GLN A C 1
ATOM 699 O O . GLN A 1 86 ? 8.539 -11.087 5.388 1.00 88.50 86 GLN A O 1
ATOM 704 N N . LYS A 1 87 ? 8.832 -13.040 6.467 1.00 89.44 87 LYS A N 1
ATOM 705 C CA . LYS A 1 87 ? 7.814 -13.790 5.715 1.00 89.44 87 LYS A CA 1
ATOM 706 C C . LYS A 1 87 ? 6.411 -13.624 6.295 1.00 89.44 87 LYS A C 1
ATOM 708 O O . LYS A 1 87 ? 5.440 -13.647 5.545 1.00 89.44 87 LYS A O 1
ATOM 713 N N . THR A 1 88 ? 6.309 -13.472 7.611 1.00 93.19 88 THR A N 1
ATOM 714 C CA . THR A 1 88 ? 5.046 -13.393 8.348 1.00 93.19 88 THR A CA 1
ATOM 715 C C . THR A 1 88 ? 4.840 -11.980 8.883 1.00 93.19 88 THR A C 1
ATOM 717 O O . THR A 1 88 ? 5.796 -11.406 9.409 1.00 93.19 88 THR A O 1
ATOM 720 N N . PRO A 1 89 ? 3.632 -11.411 8.752 1.00 95.50 89 PRO A N 1
ATOM 721 C CA . PRO A 1 89 ? 3.330 -10.121 9.349 1.00 95.50 89 PRO A CA 1
ATOM 722 C C . PRO A 1 89 ? 3.186 -10.246 10.868 1.00 95.50 89 PRO A C 1
ATOM 724 O O . PRO A 1 89 ? 2.768 -11.284 11.376 1.00 95.50 89 PRO A O 1
ATOM 727 N N . GLU A 1 90 ? 3.517 -9.174 11.579 1.00 94.25 90 GLU A N 1
ATOM 728 C CA . GLU A 1 90 ? 3.269 -9.037 13.018 1.00 94.25 90 GLU A CA 1
ATOM 729 C C . GLU A 1 90 ? 1.824 -8.603 13.281 1.00 94.25 90 GLU A C 1
ATOM 731 O O . GLU A 1 90 ? 1.220 -9.011 14.267 1.00 94.25 90 GLU A O 1
ATOM 736 N N . ILE A 1 91 ? 1.261 -7.792 12.380 1.00 94.06 91 ILE A N 1
ATOM 737 C CA . ILE A 1 91 ? -0.105 -7.274 12.480 1.00 94.06 91 ILE A CA 1
ATOM 738 C C . ILE A 1 91 ? -0.796 -7.448 11.137 1.00 94.06 91 ILE A C 1
ATOM 740 O O . ILE A 1 91 ? -0.222 -7.149 10.088 1.00 94.06 91 ILE A O 1
ATOM 744 N N . VAL A 1 92 ? -2.056 -7.870 11.179 1.00 95.31 92 VAL A N 1
ATOM 745 C CA . VAL A 1 92 ? -2.954 -7.884 10.025 1.00 95.31 92 VAL A CA 1
ATOM 746 C C . VAL A 1 92 ? -4.196 -7.076 10.377 1.00 95.31 92 VAL A C 1
ATOM 748 O O . VAL A 1 92 ? -4.862 -7.348 11.372 1.00 95.31 92 VAL A O 1
ATOM 751 N N . ILE A 1 93 ? -4.493 -6.072 9.559 1.00 95.06 93 ILE A N 1
ATOM 752 C CA . ILE A 1 93 ? -5.680 -5.227 9.658 1.00 95.06 93 ILE A CA 1
ATOM 753 C C . ILE A 1 93 ? -6.547 -5.517 8.436 1.00 95.06 93 ILE A C 1
ATOM 755 O O . ILE A 1 93 ? -6.209 -5.172 7.300 1.00 95.06 93 ILE A O 1
ATOM 759 N N . GLU A 1 94 ? -7.677 -6.169 8.677 1.00 95.31 94 GLU A N 1
ATOM 760 C CA . GLU A 1 94 ? -8.671 -6.468 7.652 1.00 95.31 94 GLU A CA 1
ATOM 761 C C . GLU A 1 94 ? -9.707 -5.350 7.571 1.00 95.31 94 GLU A C 1
ATOM 763 O O . GLU A 1 94 ? -10.219 -4.882 8.590 1.00 95.31 94 GLU A O 1
ATOM 768 N N . ARG A 1 95 ? -10.075 -4.956 6.349 1.00 94.81 95 ARG A N 1
ATOM 769 C CA . ARG A 1 95 ? -11.059 -3.890 6.114 1.00 94.81 95 ARG A CA 1
ATOM 770 C C . ARG A 1 95 ? -12.413 -4.172 6.765 1.00 94.81 95 ARG A C 1
ATOM 772 O O . ARG A 1 95 ? -13.070 -3.237 7.201 1.00 94.81 95 ARG A O 1
ATOM 779 N N . ALA A 1 96 ? -12.841 -5.431 6.801 1.00 93.00 96 ALA A N 1
ATOM 780 C CA . ALA A 1 96 ? -14.123 -5.812 7.392 1.00 93.00 96 ALA A CA 1
ATOM 781 C C . ALA A 1 96 ? -14.137 -5.653 8.922 1.00 93.00 96 ALA A C 1
ATOM 783 O O . ALA A 1 96 ? -15.189 -5.397 9.502 1.00 93.00 96 ALA A O 1
ATOM 784 N N . SER A 1 97 ? -12.970 -5.782 9.555 1.00 93.38 97 SER A N 1
ATOM 785 C CA . SER A 1 97 ? -12.819 -5.781 11.011 1.00 93.38 97 SER A CA 1
ATOM 786 C C . SER A 1 97 ? -12.592 -4.388 11.587 1.00 93.38 97 SER A C 1
ATOM 788 O O . SER A 1 97 ? -12.770 -4.191 12.782 1.00 93.38 97 SER A O 1
ATOM 790 N N . TYR A 1 98 ? -12.211 -3.419 10.757 1.00 94.44 98 TYR A N 1
ATOM 791 C CA . TYR A 1 98 ? -11.840 -2.089 11.214 1.00 94.44 98 TYR A CA 1
ATOM 792 C C . TYR A 1 98 ? -12.576 -0.977 10.465 1.00 94.44 98 TYR A C 1
ATOM 794 O O . TYR A 1 98 ? -12.934 -1.100 9.292 1.00 94.44 98 TYR A O 1
ATOM 802 N N . GLU A 1 99 ? -12.714 0.152 11.142 1.00 94.44 99 GLU A N 1
ATOM 803 C CA . GLU A 1 99 ? -12.987 1.466 10.575 1.00 94.44 99 GLU A CA 1
ATOM 804 C C . GLU A 1 99 ? -11.804 2.389 10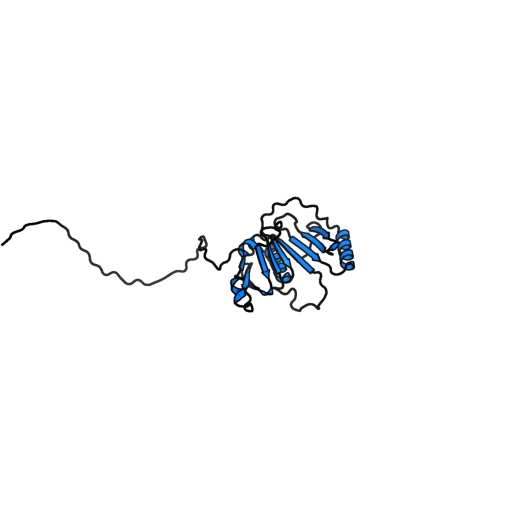.871 1.00 94.44 99 GLU A C 1
ATOM 806 O O . GLU A 1 99 ? -11.089 2.201 11.856 1.00 94.44 99 GLU A O 1
ATOM 811 N N . VAL A 1 100 ? -11.568 3.383 10.013 1.00 95.75 100 VAL A N 1
ATOM 812 C CA . VAL A 1 100 ? -10.425 4.293 10.161 1.00 95.75 100 VAL A CA 1
ATOM 813 C C . VAL A 1 100 ? -10.911 5.723 10.283 1.00 95.75 100 VAL A C 1
ATOM 815 O O . VAL A 1 100 ? -11.490 6.271 9.347 1.00 95.75 100 VAL A O 1
ATOM 818 N N . ALA A 1 101 ? -10.610 6.338 11.422 1.00 93.44 101 ALA A N 1
ATOM 819 C CA . ALA A 1 101 ? -10.786 7.763 11.645 1.00 93.44 101 ALA A CA 1
ATOM 820 C C . ALA A 1 101 ? -9.462 8.508 11.443 1.00 93.44 101 ALA A C 1
ATOM 822 O O . ALA A 1 101 ? -8.371 7.942 11.551 1.00 93.44 101 ALA A O 1
ATOM 823 N N . SER A 1 102 ? -9.553 9.797 11.135 1.00 92.44 102 SER A N 1
ATOM 824 C CA . SER A 1 102 ? -8.389 10.665 10.966 1.00 92.44 102 SER A CA 1
ATOM 825 C C . SER A 1 102 ? -8.587 11.935 11.758 1.00 92.44 102 SER A C 1
ATOM 827 O O . SER A 1 102 ? -9.622 12.586 11.635 1.00 92.44 102 SER A O 1
ATOM 829 N N . PHE A 1 103 ? -7.594 12.258 12.573 1.00 90.56 103 PHE A N 1
ATOM 830 C CA . PHE A 1 103 ? -7.618 13.401 13.470 1.00 90.56 103 PHE A CA 1
ATOM 831 C C . PHE A 1 103 ? -6.568 14.436 13.040 1.00 90.56 103 PHE A C 1
ATOM 833 O O . PHE A 1 103 ? -5.634 14.100 12.297 1.00 90.56 103 PHE A O 1
ATOM 840 N N . PRO A 1 104 ? -6.707 15.701 13.481 1.00 88.19 104 PRO A N 1
ATOM 841 C CA . PRO A 1 104 ? -5.658 16.704 13.324 1.00 88.19 104 PRO A CA 1
ATOM 842 C C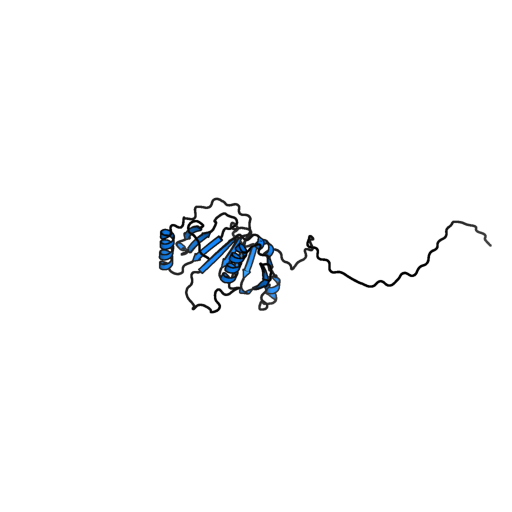 . PRO A 1 104 ? -4.295 16.179 13.801 1.00 88.19 104 PRO A C 1
ATOM 844 O O . PRO A 1 104 ? -4.225 15.362 14.715 1.00 88.19 104 PRO A O 1
ATOM 847 N N . GLY A 1 105 ? -3.210 16.632 13.168 1.00 87.44 105 GLY A N 1
ATOM 848 C CA . GLY A 1 105 ? -1.855 16.158 13.485 1.00 87.44 105 GLY A CA 1
ATOM 849 C C . GLY A 1 105 ? -1.446 14.848 12.798 1.00 87.44 105 GLY A C 1
ATOM 850 O O . GLY A 1 105 ? -0.516 14.200 13.255 1.00 87.44 105 GLY A O 1
ATOM 851 N N . ARG A 1 106 ? -2.119 14.458 11.701 1.00 94.19 106 ARG A N 1
ATOM 852 C CA . ARG A 1 106 ? -1.826 13.241 10.908 1.00 94.19 106 ARG A CA 1
ATOM 853 C C . ARG A 1 106 ? -1.927 11.940 11.722 1.00 94.19 106 ARG A C 1
ATOM 855 O O . ARG A 1 106 ? -1.204 10.978 11.475 1.00 94.19 106 ARG A O 1
ATOM 862 N N . VAL A 1 107 ? -2.864 11.907 12.668 1.00 95.62 107 VAL A N 1
ATOM 863 C CA . VAL A 1 107 ? -3.140 10.730 13.497 1.00 95.62 107 VAL A CA 1
ATOM 864 C C . VAL A 1 107 ? -4.231 9.887 12.843 1.00 95.62 107 VAL A C 1
ATOM 866 O O . VAL A 1 107 ? -5.329 10.379 12.553 1.00 95.62 107 VAL A O 1
ATOM 869 N N . LEU A 1 108 ? -3.940 8.607 12.625 1.00 96.62 108 LEU A N 1
ATOM 870 C CA . LEU A 1 108 ? -4.907 7.613 12.168 1.00 96.62 108 LEU A CA 1
ATOM 871 C C . LEU A 1 108 ? -5.277 6.686 13.320 1.00 96.62 108 LEU A C 1
ATOM 873 O O . LEU A 1 108 ? -4.397 6.165 14.003 1.00 96.62 108 LEU A O 1
ATOM 877 N N . VAL A 1 109 ? -6.576 6.441 13.491 1.00 96.31 109 VAL A N 1
ATOM 878 C CA . VAL A 1 109 ? -7.090 5.510 14.502 1.00 96.31 109 VAL A CA 1
ATOM 879 C C . VAL A 1 109 ? -7.912 4.427 13.817 1.00 96.31 109 VAL A C 1
ATOM 881 O O . VAL A 1 109 ? -8.924 4.719 13.178 1.00 96.31 109 VAL A O 1
ATOM 884 N N . PHE A 1 110 ? -7.465 3.184 13.959 1.00 95.38 110 PHE A N 1
ATOM 885 C CA . PHE A 1 110 ? -8.120 1.968 13.501 1.00 95.38 110 PHE A CA 1
ATOM 886 C C . PHE A 1 110 ? -8.986 1.432 14.635 1.00 95.38 110 PHE A C 1
ATOM 888 O O . PHE A 1 110 ? -8.474 0.857 15.598 1.00 95.38 110 PHE A O 1
ATOM 895 N N . ARG A 1 111 ? -10.299 1.607 14.515 1.00 94.00 111 ARG A N 1
ATOM 896 C CA . ARG A 1 111 ? -11.270 1.130 15.503 1.00 94.00 111 ARG A CA 1
ATOM 897 C C . ARG A 1 111 ? -11.913 -0.164 15.044 1.00 94.00 111 ARG A C 1
ATOM 899 O O . ARG A 1 111 ? -12.162 -0.294 13.848 1.00 94.00 111 ARG A O 1
ATOM 906 N N . PRO A 1 112 ? -12.203 -1.103 15.950 1.00 92.69 112 PRO A N 1
ATOM 907 C CA . PRO A 1 112 ? -12.973 -2.285 15.599 1.00 92.69 112 PRO A CA 1
ATOM 908 C C . PRO A 1 112 ? -14.330 -1.865 15.045 1.00 92.69 112 PRO A C 1
ATOM 910 O O . PRO A 1 112 ? -14.971 -0.965 15.585 1.00 92.69 112 PRO A O 1
ATOM 913 N N . ASN A 1 113 ? -14.756 -2.503 13.962 1.00 89.31 113 ASN A N 1
ATOM 914 C CA . ASN A 1 113 ? -16.069 -2.253 13.394 1.00 89.31 113 ASN A CA 1
ATOM 915 C C . ASN A 1 113 ? -17.155 -2.678 14.400 1.00 89.31 113 ASN A C 1
ATOM 917 O O . ASN A 1 113 ? -17.102 -3.785 14.940 1.00 89.31 113 ASN A O 1
ATOM 921 N N . ASN A 1 114 ? -18.145 -1.815 14.629 1.00 81.94 114 ASN A N 1
ATOM 922 C CA . ASN A 1 114 ? -19.266 -2.080 15.534 1.00 81.94 114 ASN A CA 1
ATOM 923 C C . ASN A 1 114 ? -20.108 -3.292 15.101 1.00 81.94 114 ASN A C 1
ATOM 925 O O . ASN A 1 114 ? -20.718 -3.944 15.947 1.00 81.94 114 ASN A O 1
ATOM 929 N N . ASP A 1 115 ? -20.090 -3.627 13.808 1.00 83.25 115 ASP A N 1
ATOM 930 C CA . ASP A 1 115 ? -20.804 -4.780 13.248 1.00 83.25 115 ASP A CA 1
ATOM 931 C C . ASP A 1 115 ? -20.093 -6.122 13.507 1.00 83.25 115 ASP A C 1
ATOM 933 O O . ASP A 1 115 ? -20.601 -7.190 13.149 1.00 83.25 115 ASP A O 1
ATOM 937 N N . LEU A 1 116 ? -18.897 -6.108 14.109 1.00 83.62 116 LEU A N 1
ATOM 938 C CA . LEU A 1 116 ? -18.197 -7.341 14.450 1.00 83.62 116 LEU A CA 1
ATOM 939 C C . LEU A 1 116 ? -18.976 -8.135 15.509 1.00 83.62 116 LEU A C 1
ATOM 941 O O . LEU A 1 116 ? -19.397 -7.584 16.530 1.00 83.62 116 LEU A O 1
ATOM 945 N N . PRO A 1 117 ? -19.083 -9.468 15.356 1.00 82.25 117 PRO A N 1
ATOM 946 C CA . PRO A 1 117 ? -19.593 -10.317 16.421 1.00 82.25 117 PRO A CA 1
ATOM 947 C C . PRO A 1 117 ? -18.807 -10.080 17.715 1.00 82.25 117 PRO A C 1
ATOM 949 O O . PRO A 1 117 ? -17.575 -10.061 17.689 1.00 82.25 117 PRO A O 1
ATOM 952 N N . LYS A 1 118 ? -19.495 -9.978 18.860 1.00 76.75 118 LYS A N 1
ATOM 953 C CA . LYS A 1 118 ? -18.869 -9.694 20.171 1.00 76.75 118 LYS A CA 1
ATOM 954 C C . LYS A 1 118 ? -17.681 -10.612 20.497 1.00 76.75 118 LYS A C 1
ATOM 956 O O . LYS A 1 118 ? -16.704 -10.165 21.086 1.00 76.75 118 LYS A O 1
ATOM 961 N N . ALA A 1 119 ? -17.728 -11.871 20.053 1.00 75.00 119 ALA A N 1
ATOM 962 C CA . ALA A 1 119 ? -16.639 -12.838 20.208 1.00 75.00 119 ALA A CA 1
ATOM 963 C C . ALA A 1 119 ? -15.328 -12.426 19.501 1.00 75.00 119 ALA A C 1
ATOM 965 O O . ALA A 1 119 ? -14.251 -12.806 19.949 1.00 75.00 119 ALA A O 1
ATOM 966 N N . LYS A 1 120 ? -15.405 -11.644 18.415 1.00 74.44 120 LYS A N 1
ATOM 967 C CA . LYS A 1 120 ? -14.252 -11.146 17.646 1.00 74.44 120 LYS A CA 1
ATOM 968 C C . LYS A 1 120 ? -13.765 -9.766 18.093 1.00 74.44 120 LYS A C 1
ATOM 970 O O . LYS A 1 120 ? -12.660 -9.370 17.725 1.00 74.44 120 LYS A O 1
ATOM 975 N N . LEU A 1 121 ? -14.544 -9.047 18.901 1.00 72.06 121 LEU A N 1
ATOM 976 C CA . LEU A 1 121 ? -14.185 -7.702 19.354 1.00 72.06 121 LEU A CA 1
ATOM 977 C C . LEU A 1 121 ? -12.931 -7.725 20.244 1.00 72.06 121 LEU A C 1
ATOM 979 O O . LEU A 1 121 ? -12.042 -6.901 20.086 1.00 72.06 121 LEU A O 1
ATOM 983 N N . PHE A 1 122 ? -12.795 -8.742 21.102 1.00 70.38 122 PHE A N 1
ATOM 984 C CA . PHE A 1 122 ? -11.611 -8.915 21.956 1.00 70.38 122 PHE A CA 1
ATOM 985 C C . PHE A 1 122 ? -10.324 -9.227 21.179 1.00 70.38 122 PHE A C 1
ATOM 987 O O . PHE A 1 122 ? -9.236 -8.928 21.660 1.00 70.38 122 PHE A O 1
ATOM 994 N N . SER A 1 123 ? -10.433 -9.815 19.983 1.00 78.44 123 SER A N 1
ATOM 995 C CA . SER A 1 123 ? -9.285 -10.096 19.103 1.00 78.44 123 SER A CA 1
ATOM 996 C C . SER A 1 123 ? -8.890 -8.916 18.211 1.00 78.44 123 SER A C 1
ATOM 998 O O . SER A 1 123 ? -7.924 -9.005 17.458 1.00 78.44 123 SER A O 1
ATOM 1000 N N . CYS A 1 124 ? -9.645 -7.824 18.275 1.00 84.25 124 CYS A N 1
ATOM 1001 C CA . CYS A 1 124 ? -9.515 -6.671 17.406 1.00 84.25 124 CYS A CA 1
ATOM 1002 C C . CYS A 1 124 ? -9.388 -5.434 18.304 1.00 84.25 124 CYS A C 1
ATOM 1004 O O . CYS A 1 124 ? -10.400 -4.822 18.615 1.00 84.25 124 CYS A O 1
ATOM 1006 N N . PRO A 1 125 ? -8.195 -5.087 18.816 1.00 89.44 125 PRO A N 1
ATOM 1007 C CA . PRO A 1 125 ? -8.031 -3.889 19.637 1.00 89.44 125 PRO A CA 1
ATOM 1008 C C . PRO A 1 125 ? -7.990 -2.630 18.763 1.00 89.44 125 PRO A C 1
ATOM 1010 O O . PRO A 1 125 ? -7.652 -2.704 17.576 1.00 89.44 125 PRO A O 1
ATOM 1013 N N . GLU A 1 126 ? -8.306 -1.477 19.360 1.00 91.81 126 GLU A N 1
ATOM 1014 C CA . GLU A 1 126 ? -8.055 -0.171 18.742 1.00 91.81 126 GLU A CA 1
ATOM 1015 C C . GLU A 1 126 ? -6.546 0.024 18.534 1.00 91.81 126 GLU A C 1
ATOM 1017 O O . GLU A 1 126 ? -5.742 -0.317 19.406 1.00 91.81 126 GLU A O 1
ATOM 1022 N N . ARG A 1 127 ? -6.159 0.554 17.369 1.00 93.62 127 ARG A N 1
ATOM 1023 C CA . ARG A 1 127 ? -4.756 0.821 17.020 1.00 93.62 127 ARG A CA 1
ATOM 1024 C C . ARG A 1 127 ? -4.594 2.243 16.519 1.00 93.62 127 ARG A C 1
ATOM 1026 O O . ARG A 1 127 ? -5.420 2.712 15.741 1.00 93.62 127 ARG A O 1
ATOM 1033 N N . THR A 1 128 ? -3.498 2.888 16.891 1.00 94.94 128 THR A N 1
ATOM 1034 C CA . THR A 1 128 ? -3.222 4.279 16.523 1.00 94.94 128 THR A CA 1
ATOM 1035 C C . THR A 1 128 ? -1.846 4.388 15.888 1.00 94.94 128 THR A C 1
ATOM 1037 O O . THR A 1 128 ? -0.932 3.658 16.263 1.00 94.94 128 THR A O 1
ATOM 1040 N N . VAL A 1 129 ? -1.720 5.276 14.905 1.00 96.44 129 VAL A N 1
ATOM 1041 C CA . VAL A 1 129 ? -0.435 5.651 14.313 1.00 96.44 129 VAL A CA 1
ATOM 1042 C C . VAL A 1 129 ? -0.389 7.152 14.062 1.00 96.44 129 VAL A C 1
ATOM 1044 O O . VAL A 1 129 ? -1.339 7.734 13.524 1.00 96.44 129 VAL A O 1
ATOM 1047 N N . THR A 1 130 ? 0.723 7.766 14.444 1.00 96.88 130 THR A N 1
ATOM 1048 C CA . THR A 1 130 ? 1.024 9.181 14.236 1.00 96.88 130 THR A CA 1
ATOM 1049 C C . THR A 1 130 ? 1.999 9.323 13.080 1.00 96.88 130 THR A C 1
ATOM 1051 O O . THR A 1 130 ? 3.127 8.846 13.134 1.00 96.88 130 THR A O 1
ATOM 1054 N N . ILE A 1 131 ? 1.567 9.970 12.001 1.00 96.81 131 ILE A N 1
ATOM 1055 C CA . ILE A 1 131 ? 2.373 10.048 10.784 1.00 96.81 131 ILE A CA 1
ATOM 1056 C C . ILE A 1 131 ? 3.294 11.277 10.852 1.00 96.81 131 ILE A C 1
ATOM 1058 O O . ILE A 1 131 ? 2.796 12.395 11.023 1.00 96.81 131 ILE A O 1
ATOM 1062 N N . PRO A 1 132 ? 4.620 11.110 10.689 1.00 95.12 132 PRO A N 1
ATOM 1063 C CA . PRO A 1 132 ? 5.588 12.165 10.992 1.00 95.12 132 PRO A CA 1
ATOM 1064 C C . PRO A 1 132 ? 5.538 13.337 10.004 1.00 95.12 132 PRO A C 1
ATOM 1066 O O . PRO A 1 132 ? 5.632 14.499 10.399 1.00 95.12 132 PRO A O 1
ATOM 1069 N N . ASP A 1 133 ? 5.350 13.049 8.717 1.00 95.00 133 ASP A N 1
ATOM 1070 C CA . ASP A 1 133 ? 5.479 14.029 7.643 1.00 95.00 133 ASP A CA 1
ATOM 1071 C C . ASP A 1 133 ? 4.460 13.811 6.512 1.00 95.00 133 ASP A C 1
ATOM 1073 O O . ASP A 1 133 ? 3.692 12.843 6.479 1.00 95.00 133 ASP A O 1
ATOM 1077 N N . ASP A 1 134 ? 4.425 14.761 5.577 1.00 93.94 134 ASP A N 1
ATOM 1078 C CA . ASP A 1 134 ? 3.492 14.727 4.451 1.00 93.94 134 ASP A CA 1
ATOM 1079 C C . ASP A 1 134 ? 3.851 13.659 3.410 1.00 93.94 134 ASP A C 1
ATOM 1081 O O . ASP A 1 134 ? 2.963 13.162 2.712 1.00 93.94 134 ASP A O 1
ATOM 1085 N N . GLU A 1 135 ? 5.123 13.266 3.300 1.00 92.19 135 GLU A N 1
ATOM 1086 C CA . GLU A 1 135 ? 5.530 12.192 2.398 1.00 92.19 135 GLU A CA 1
ATOM 1087 C C . GLU A 1 135 ? 4.938 10.857 2.857 1.00 92.19 135 GLU A C 1
ATOM 1089 O O . GLU A 1 135 ? 4.256 10.188 2.071 1.00 92.19 135 GLU A O 1
ATOM 1094 N N . GLN A 1 136 ? 5.124 10.502 4.127 1.00 95.00 136 GLN A N 1
ATOM 1095 C CA . GLN A 1 136 ? 4.526 9.314 4.725 1.00 95.00 136 GLN A CA 1
ATOM 1096 C C . GLN A 1 136 ? 3.001 9.396 4.698 1.00 95.00 136 GLN A C 1
ATOM 1098 O O . GLN A 1 136 ? 2.333 8.422 4.343 1.00 95.00 136 GLN A O 1
ATOM 1103 N N . MET A 1 137 ? 2.421 10.577 4.934 1.00 95.50 137 MET A N 1
ATOM 1104 C CA . MET A 1 137 ? 0.969 10.757 4.851 1.00 95.50 137 MET A CA 1
ATOM 1105 C C . MET A 1 137 ? 0.425 10.441 3.453 1.00 95.50 137 MET A C 1
ATOM 1107 O O . MET A 1 137 ? -0.667 9.874 3.332 1.00 95.50 137 MET A O 1
ATOM 1111 N N . ARG A 1 138 ? 1.171 10.737 2.379 1.00 94.75 138 ARG A N 1
ATOM 1112 C CA . ARG A 1 138 ? 0.778 10.315 1.023 1.00 94.75 138 ARG A CA 1
ATOM 1113 C C . ARG A 1 138 ? 0.788 8.794 0.873 1.00 94.75 138 ARG A C 1
ATOM 1115 O O . ARG A 1 138 ? -0.163 8.263 0.292 1.00 94.75 138 ARG A O 1
ATOM 1122 N N . LYS A 1 139 ? 1.810 8.107 1.397 1.00 96.31 139 LYS A N 1
ATOM 1123 C CA . LYS A 1 139 ? 1.928 6.634 1.351 1.00 96.31 139 LYS A CA 1
ATOM 1124 C C . LYS A 1 139 ? 0.779 5.976 2.123 1.00 96.31 139 LYS A C 1
ATOM 1126 O O . LYS A 1 139 ? 0.060 5.139 1.572 1.00 96.31 139 LYS A O 1
ATOM 1131 N N . TRP A 1 140 ? 0.494 6.458 3.334 1.00 97.31 140 TRP A N 1
ATOM 1132 C CA . TRP A 1 140 ? -0.661 6.035 4.133 1.00 97.31 140 TRP A CA 1
ATOM 1133 C C . TRP A 1 140 ? -1.999 6.337 3.464 1.00 97.31 140 TRP A C 1
ATOM 1135 O O . TRP A 1 140 ? -2.877 5.480 3.431 1.00 97.31 140 TRP A O 1
ATOM 1145 N N . SER A 1 141 ? -2.175 7.525 2.886 1.00 95.50 141 SER A N 1
ATOM 1146 C CA . SER A 1 141 ? -3.413 7.882 2.184 1.00 95.50 141 SER A CA 1
ATOM 1147 C C . SER A 1 141 ? -3.677 6.946 1.001 1.00 95.50 141 SER A C 1
ATOM 1149 O O . SER A 1 141 ? -4.808 6.492 0.813 1.00 95.50 141 SER A O 1
ATOM 1151 N N . PHE A 1 142 ? -2.635 6.600 0.237 1.00 95.25 142 PHE A N 1
ATOM 1152 C CA . PHE A 1 142 ? -2.741 5.620 -0.841 1.00 95.25 142 PHE A CA 1
ATOM 1153 C C . PHE A 1 142 ? -3.037 4.210 -0.311 1.00 95.25 142 PHE A C 1
ATOM 1155 O O . PHE A 1 142 ? -3.936 3.552 -0.832 1.00 95.25 142 PHE A O 1
ATOM 1162 N N . CYS A 1 143 ? -2.368 3.785 0.766 1.00 97.06 143 CYS A N 1
ATOM 1163 C CA . CYS A 1 143 ? -2.641 2.526 1.463 1.00 97.06 143 CYS A CA 1
ATOM 1164 C C . CYS A 1 143 ? -4.114 2.415 1.895 1.00 97.06 143 CYS A C 1
ATOM 1166 O O . CYS A 1 143 ? -4.802 1.463 1.526 1.00 97.06 143 CYS A O 1
ATOM 1168 N N . LEU A 1 144 ? -4.645 3.425 2.593 1.00 96.75 144 LEU A N 1
ATOM 1169 C CA . LEU A 1 144 ? -6.035 3.448 3.059 1.00 96.75 144 LEU A CA 1
ATOM 1170 C C . LEU A 1 144 ? -7.041 3.381 1.904 1.00 96.75 144 LEU A C 1
ATOM 1172 O O . LEU A 1 144 ? -8.063 2.698 2.017 1.00 96.75 144 LEU A O 1
ATOM 1176 N N . LYS A 1 145 ? -6.753 4.058 0.786 1.00 94.50 145 LYS A N 1
ATOM 1177 C CA . LYS A 1 145 ? -7.574 3.966 -0.428 1.00 94.50 145 LYS A CA 1
ATOM 1178 C C . LYS A 1 145 ? -7.514 2.568 -1.040 1.00 94.50 145 LYS A C 1
ATOM 1180 O O . LYS A 1 145 ? -8.554 1.985 -1.334 1.00 94.50 145 LYS A O 1
ATOM 1185 N N . LEU A 1 146 ? -6.316 1.995 -1.175 1.00 94.44 146 LEU A N 1
ATOM 1186 C CA . LEU A 1 146 ? -6.117 0.677 -1.781 1.00 94.44 146 LEU A CA 1
ATOM 1187 C C . LEU A 1 146 ? -6.781 -0.449 -0.978 1.00 94.44 146 LEU A C 1
ATOM 1189 O O . LEU A 1 146 ? -7.382 -1.352 -1.561 1.00 94.44 146 LEU A O 1
ATOM 1193 N N . VAL A 1 147 ? -6.706 -0.385 0.352 1.00 95.62 147 VAL A N 1
ATOM 1194 C CA . VAL A 1 147 ? -7.368 -1.345 1.249 1.00 95.62 147 VAL A CA 1
ATOM 1195 C C . VAL A 1 147 ? -8.892 -1.206 1.196 1.00 95.62 147 VAL A C 1
ATOM 1197 O O . VAL A 1 147 ? -9.599 -2.193 1.395 1.00 95.62 147 VAL A O 1
ATOM 1200 N N . GLY A 1 148 ? -9.398 -0.011 0.879 1.00 92.94 148 GLY A N 1
ATOM 1201 C CA . GLY A 1 148 ? -10.827 0.297 0.812 1.00 92.94 148 GLY A CA 1
ATOM 1202 C C . GLY A 1 148 ? -11.382 0.965 2.072 1.00 92.94 148 GLY A C 1
ATOM 1203 O O . GLY A 1 148 ? -12.596 0.985 2.265 1.00 92.94 148 GLY A O 1
ATOM 1204 N N . PHE A 1 149 ? -10.525 1.506 2.946 1.00 94.50 149 PHE A N 1
ATOM 1205 C CA . PHE A 1 149 ? -10.956 2.373 4.053 1.00 94.50 149 PHE A CA 1
ATOM 1206 C C . PHE A 1 149 ? -11.390 3.756 3.567 1.00 94.50 149 PHE A C 1
ATOM 1208 O O . PHE A 1 149 ? -12.171 4.426 4.233 1.00 94.50 149 PHE A O 1
ATOM 1215 N N . ARG A 1 150 ? -10.885 4.185 2.407 1.00 92.38 150 ARG A N 1
ATOM 1216 C CA . ARG A 1 150 ? -11.250 5.445 1.757 1.00 92.38 150 ARG A CA 1
ATOM 1217 C C . ARG A 1 150 ? -11.557 5.203 0.288 1.00 92.38 150 ARG A C 1
ATOM 1219 O O . ARG A 1 150 ? -10.955 4.333 -0.339 1.00 92.38 150 ARG A O 1
ATOM 1226 N N . SER A 1 151 ? -12.446 6.008 -0.274 1.00 86.88 151 SER A N 1
ATOM 1227 C CA . SER A 1 151 ? -12.744 5.949 -1.701 1.00 86.88 151 SER A CA 1
ATOM 1228 C C . SER A 1 151 ? -11.616 6.570 -2.532 1.00 86.88 151 SER A C 1
ATOM 1230 O O . SER A 1 151 ? -10.980 7.551 -2.133 1.00 86.88 151 SER A O 1
ATOM 1232 N N . PHE A 1 152 ? -11.360 5.999 -3.711 1.00 83.56 152 PHE A N 1
ATOM 1233 C CA . PHE A 1 152 ? -10.496 6.629 -4.717 1.00 83.56 152 PHE A CA 1
ATOM 1234 C C . PHE A 1 152 ? -11.196 7.788 -5.432 1.00 83.56 152 PHE A C 1
ATOM 1236 O O . PHE A 1 152 ? -10.528 8.731 -5.848 1.00 83.56 152 PHE A O 1
ATOM 1243 N N . CYS A 1 153 ? -12.516 7.693 -5.568 1.00 80.88 153 CYS A N 1
ATOM 1244 C CA . CYS A 1 153 ? -13.406 8.630 -6.241 1.00 80.88 153 CYS A CA 1
ATOM 1245 C C . CYS A 1 153 ? -14.777 8.595 -5.555 1.00 80.88 153 CYS A C 1
ATOM 1247 O O . CYS A 1 153 ? -15.145 7.576 -4.967 1.00 80.88 153 CYS A O 1
ATOM 1249 N N . ASP A 1 154 ? -15.514 9.701 -5.625 1.00 79.12 154 ASP A N 1
ATOM 1250 C CA . ASP A 1 154 ? -16.816 9.841 -4.957 1.00 79.12 154 ASP A CA 1
ATOM 1251 C C . ASP A 1 154 ? -17.886 8.936 -5.578 1.00 79.12 154 ASP A C 1
ATOM 1253 O O . ASP A 1 154 ? -18.778 8.439 -4.894 1.00 79.12 154 ASP A O 1
ATOM 1257 N N . THR A 1 155 ? -17.762 8.673 -6.878 1.00 79.19 155 THR A N 1
ATOM 1258 C CA . THR A 1 155 ? -18.608 7.738 -7.618 1.00 79.19 155 THR A CA 1
ATOM 1259 C C . THR A 1 155 ? -17.868 6.424 -7.850 1.00 79.19 155 THR A C 1
ATOM 1261 O O . THR A 1 155 ? -16.731 6.438 -8.322 1.00 79.19 155 THR A O 1
ATOM 1264 N N . PRO A 1 156 ? -18.482 5.264 -7.545 1.00 67.25 156 PRO A N 1
ATOM 1265 C CA . PRO A 1 156 ? -17.848 3.984 -7.806 1.00 67.25 156 PRO A CA 1
ATOM 1266 C C . PRO A 1 156 ? -17.649 3.829 -9.319 1.00 67.25 156 PRO A C 1
ATOM 1268 O O . PRO A 1 156 ? -18.610 3.985 -10.079 1.00 67.25 156 PRO A O 1
ATOM 1271 N N . PRO A 1 157 ? -16.427 3.516 -9.782 1.00 66.12 157 PRO A N 1
ATOM 1272 C CA . PRO A 1 157 ? -16.210 3.293 -11.196 1.00 66.12 157 PRO A CA 1
ATOM 1273 C C . PRO A 1 157 ? -17.018 2.063 -11.640 1.00 66.12 157 PRO A C 1
ATOM 1275 O O . PRO A 1 157 ? -17.262 1.157 -10.830 1.00 66.12 157 PRO A O 1
ATOM 1278 N N . PRO A 1 158 ? -17.407 1.987 -12.925 1.00 70.88 158 PRO A N 1
ATOM 1279 C CA . PRO A 1 158 ? -17.958 0.767 -13.499 1.00 70.88 158 PRO A CA 1
ATOM 1280 C C . PRO A 1 158 ? -17.076 -0.437 -13.146 1.00 70.88 158 PRO A C 1
ATOM 1282 O O . PRO A 1 158 ? -15.858 -0.300 -12.989 1.00 70.88 158 PRO A O 1
ATOM 1285 N N . ARG A 1 159 ? -17.678 -1.625 -13.003 1.00 61.91 159 ARG A N 1
ATOM 1286 C CA . ARG A 1 159 ? -16.949 -2.868 -12.702 1.00 61.91 159 ARG A CA 1
ATOM 1287 C C . ARG A 1 159 ? -16.041 -3.246 -13.879 1.00 61.91 159 ARG A C 1
ATOM 1289 O O . ARG A 1 159 ? -16.388 -4.095 -14.691 1.00 61.91 159 ARG A O 1
ATOM 1296 N N . PHE A 1 160 ? -14.878 -2.616 -13.969 1.00 62.06 160 PHE A N 1
ATOM 1297 C CA . PHE A 1 160 ? -13.806 -3.021 -14.863 1.00 62.06 160 PHE A CA 1
ATOM 1298 C C . PHE A 1 160 ? -12.949 -4.091 -14.182 1.00 62.06 160 PHE A C 1
ATOM 1300 O O . PHE A 1 160 ? -12.781 -4.097 -12.957 1.00 62.06 160 PHE A O 1
ATOM 1307 N N . PHE A 1 161 ? -12.363 -4.981 -14.982 1.00 59.19 161 PHE A N 1
ATOM 1308 C CA . PHE A 1 161 ? -11.263 -5.832 -14.538 1.00 59.19 161 PHE A CA 1
ATOM 1309 C C . PHE A 1 161 ? -10.016 -4.962 -14.358 1.00 59.19 161 PHE A C 1
ATOM 1311 O O . PHE A 1 161 ? -9.189 -4.839 -15.256 1.00 59.19 161 PHE A O 1
ATOM 1318 N N . PHE A 1 162 ? -9.907 -4.308 -13.205 1.00 68.94 162 PHE A N 1
ATOM 1319 C CA . PHE A 1 162 ? -8.694 -3.587 -12.846 1.00 68.94 162 PHE A CA 1
ATOM 1320 C C . PHE A 1 162 ? -7.570 -4.574 -12.513 1.00 68.94 162 PHE A C 1
ATOM 1322 O O . PHE A 1 162 ? -7.840 -5.653 -11.968 1.00 68.94 162 PHE A O 1
ATOM 1329 N N . PRO A 1 163 ? -6.308 -4.214 -12.802 1.00 83.19 163 PRO A N 1
ATOM 1330 C CA . PRO A 1 163 ? -5.173 -4.977 -12.310 1.00 83.19 163 PRO A CA 1
ATOM 1331 C C . PRO A 1 163 ? -5.260 -5.093 -10.789 1.00 83.19 163 PRO A C 1
ATOM 1333 O O . PRO A 1 163 ? -5.660 -4.145 -10.104 1.00 83.19 163 PRO A O 1
ATOM 1336 N N . GLN A 1 164 ? -4.885 -6.247 -10.239 1.00 91.00 164 GLN A N 1
ATOM 1337 C CA . GLN A 1 164 ? -4.748 -6.325 -8.790 1.00 91.00 164 GLN A CA 1
ATOM 1338 C C . GLN A 1 164 ? -3.466 -5.597 -8.408 1.00 91.00 164 GLN A C 1
ATOM 1340 O O . GLN A 1 164 ? -2.394 -5.902 -8.930 1.00 91.00 164 GLN A O 1
ATOM 1345 N N . VAL A 1 165 ? -3.591 -4.634 -7.501 1.00 93.94 165 VAL A N 1
ATOM 1346 C CA . VAL A 1 165 ? -2.466 -3.842 -7.014 1.00 93.94 165 VAL A CA 1
ATOM 1347 C C . VAL A 1 165 ? -2.139 -4.274 -5.592 1.00 93.94 165 VAL A C 1
ATOM 1349 O O . VAL A 1 165 ? -3.021 -4.339 -4.731 1.00 93.94 165 VAL A O 1
ATOM 1352 N N . ILE A 1 166 ? -0.863 -4.564 -5.352 1.00 96.75 166 ILE A N 1
ATOM 1353 C CA . ILE A 1 166 ? -0.300 -4.718 -4.011 1.00 96.75 166 ILE A CA 1
ATOM 1354 C C . ILE A 1 166 ? 0.717 -3.601 -3.830 1.00 96.75 166 ILE A C 1
ATOM 1356 O O . ILE A 1 166 ? 1.629 -3.464 -4.637 1.00 96.75 166 ILE A O 1
ATOM 1360 N N . TYR A 1 167 ? 0.579 -2.820 -2.771 1.00 97.69 167 TYR A N 1
ATOM 1361 C CA . TYR A 1 167 ? 1.476 -1.715 -2.469 1.00 97.69 167 TYR A CA 1
ATOM 1362 C C . TYR A 1 167 ? 2.178 -1.952 -1.142 1.00 97.69 167 TYR A C 1
ATOM 1364 O O . TYR A 1 167 ? 1.550 -2.401 -0.188 1.00 97.69 167 TYR A O 1
ATOM 1372 N N . GLY A 1 168 ? 3.466 -1.657 -1.056 1.00 97.44 168 GLY A N 1
ATOM 1373 C CA . GLY A 1 168 ? 4.186 -1.672 0.205 1.00 97.44 168 GLY A CA 1
ATOM 1374 C C . GLY A 1 168 ? 5.199 -0.552 0.306 1.00 97.44 168 GLY A C 1
ATOM 1375 O O . GLY A 1 168 ? 5.664 -0.042 -0.708 1.00 97.44 168 GLY A O 1
ATOM 1376 N N . PHE A 1 169 ? 5.515 -0.163 1.530 1.00 97.31 169 PHE A N 1
ATOM 1377 C CA . PHE A 1 169 ? 6.395 0.959 1.820 1.00 97.31 169 PHE A CA 1
ATOM 1378 C C . PHE A 1 169 ? 7.021 0.812 3.206 1.00 97.31 169 PHE A C 1
ATOM 1380 O O . PHE A 1 169 ? 6.483 0.120 4.078 1.00 97.31 169 PHE A O 1
ATOM 1387 N N . ILE A 1 170 ? 8.174 1.447 3.400 1.00 95.50 170 ILE A N 1
ATOM 1388 C CA . ILE A 1 170 ? 8.794 1.577 4.721 1.00 95.50 170 ILE A CA 1
ATOM 1389 C C . ILE A 1 170 ? 8.083 2.680 5.510 1.00 95.50 170 ILE A C 1
ATOM 1391 O O . ILE A 1 170 ? 7.932 3.801 5.019 1.00 95.50 170 ILE A O 1
ATOM 1395 N N . ALA A 1 171 ? 7.676 2.343 6.733 1.00 95.81 171 ALA A N 1
ATOM 1396 C CA . ALA A 1 171 ? 6.988 3.236 7.661 1.00 95.81 171 ALA A CA 1
ATOM 1397 C C . ALA A 1 171 ? 7.428 2.911 9.090 1.00 95.81 171 ALA A C 1
ATOM 1399 O O . ALA A 1 171 ? 7.069 1.869 9.639 1.00 95.81 171 ALA A O 1
ATOM 1400 N N . GLU A 1 172 ? 8.231 3.779 9.693 1.00 95.00 172 GLU A N 1
ATOM 1401 C CA . GLU A 1 172 ? 8.766 3.571 11.042 1.00 95.00 172 GLU A CA 1
ATOM 1402 C C . GLU A 1 172 ? 7.675 3.700 12.111 1.00 95.00 172 GLU A C 1
ATOM 1404 O O . GLU A 1 172 ? 7.580 2.881 13.030 1.00 95.00 172 GLU A O 1
ATOM 1409 N N . GLU A 1 173 ? 6.769 4.646 11.893 1.00 95.25 173 GLU A N 1
ATOM 1410 C CA . GLU A 1 173 ? 5.569 4.913 12.677 1.00 95.25 173 GLU A CA 1
ATOM 1411 C C . GLU A 1 173 ? 4.606 3.718 12.730 1.00 95.25 173 GLU A C 1
ATOM 1413 O O . GLU A 1 173 ? 3.855 3.564 13.688 1.00 95.25 173 GLU A O 1
ATOM 1418 N N . ALA A 1 174 ? 4.668 2.786 11.769 1.00 95.44 174 ALA A N 1
ATOM 1419 C CA . ALA A 1 174 ? 3.850 1.570 11.814 1.00 95.44 174 ALA A CA 1
ATOM 1420 C C . ALA A 1 174 ? 4.176 0.680 13.030 1.00 95.44 174 ALA A C 1
ATOM 1422 O O . ALA A 1 174 ? 3.406 -0.224 13.361 1.00 95.44 174 ALA A O 1
ATOM 1423 N N . SER A 1 175 ? 5.301 0.933 13.707 1.00 93.56 175 SER A N 1
ATOM 1424 C CA . SER A 1 175 ? 5.622 0.327 14.997 1.00 93.56 175 SER A CA 1
ATOM 1425 C C . SER A 1 175 ? 4.611 0.652 16.100 1.00 93.56 175 SER A C 1
ATOM 1427 O O . SER A 1 175 ? 4.363 -0.221 16.933 1.00 93.56 175 SER A O 1
ATOM 1429 N N . GLU A 1 176 ? 3.977 1.829 16.069 1.00 93.69 176 GLU A N 1
ATOM 1430 C CA . GLU A 1 176 ? 2.968 2.264 17.048 1.00 93.69 176 GLU A CA 1
ATOM 1431 C C . GLU A 1 176 ? 1.736 1.355 17.045 1.00 93.69 176 GLU A C 1
ATOM 1433 O O . GLU A 1 176 ? 1.139 1.101 18.090 1.00 93.69 176 GLU A O 1
ATOM 1438 N N . LEU A 1 177 ? 1.415 0.764 15.889 1.00 92.19 177 LEU A N 1
ATOM 1439 C CA . LEU A 1 177 ? 0.289 -0.157 15.748 1.00 92.19 177 LEU A CA 1
ATOM 1440 C C . LEU A 1 177 ? 0.463 -1.441 16.571 1.00 92.19 177 LEU A C 1
ATOM 1442 O O . LEU A 1 177 ? -0.531 -2.123 16.821 1.00 92.19 177 LEU A O 1
ATOM 1446 N N . ARG A 1 178 ? 1.694 -1.787 16.981 1.00 86.00 178 ARG A N 1
ATOM 1447 C CA . ARG A 1 178 ? 1.983 -2.957 17.834 1.00 86.00 178 ARG A CA 1
ATOM 1448 C C . ARG A 1 178 ? 1.543 -2.746 19.271 1.00 86.00 178 ARG A C 1
ATOM 1450 O O . ARG A 1 178 ? 1.310 -3.719 19.982 1.00 86.00 178 ARG A O 1
ATOM 1457 N N . THR A 1 179 ? 1.482 -1.494 19.703 1.00 73.00 179 THR A N 1
ATOM 1458 C CA . THR A 1 179 ? 1.189 -1.156 21.084 1.00 73.00 179 THR A CA 1
ATOM 1459 C C . THR A 1 179 ? -0.313 -1.272 21.287 1.00 73.00 179 THR A C 1
ATOM 1461 O O . THR A 1 179 ? -1.089 -0.430 20.838 1.00 73.00 179 THR A O 1
ATOM 1464 N N . ASP A 1 180 ? -0.742 -2.342 21.951 1.00 58.31 180 ASP A N 1
ATOM 1465 C CA . ASP A 1 180 ? -2.115 -2.446 22.420 1.00 58.31 180 ASP A CA 1
ATOM 1466 C C . ASP A 1 180 ? -2.301 -1.415 23.545 1.00 58.31 180 ASP A C 1
ATOM 1468 O O . ASP A 1 180 ? -1.917 -1.647 24.691 1.00 58.31 180 ASP A O 1
ATOM 1472 N N . LEU A 1 181 ? -2.949 -0.285 23.247 1.00 53.00 181 LEU A N 1
ATOM 1473 C CA . LEU A 1 181 ? -3.384 0.693 24.261 1.00 53.00 181 LEU A CA 1
ATOM 1474 C C . LEU A 1 181 ? -4.393 0.095 25.277 1.00 53.00 181 LEU A C 1
ATOM 1476 O O . LEU A 1 181 ? -4.838 0.781 26.192 1.00 53.00 181 LEU A O 1
ATOM 1480 N N . GLY A 1 182 ? -4.758 -1.1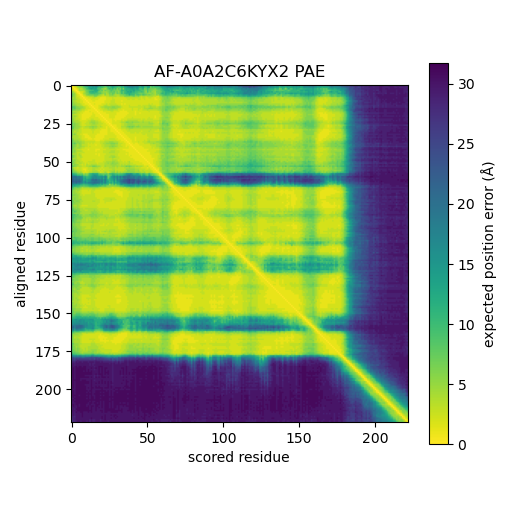86 25.134 1.00 44.97 182 GLY A N 1
ATOM 1481 C CA . GLY A 1 182 ? -5.780 -1.884 25.914 1.00 44.97 182 GLY A CA 1
ATOM 1482 C C . GLY A 1 182 ? -5.296 -2.735 27.094 1.00 44.97 182 GLY A C 1
ATOM 1483 O O . GLY A 1 182 ? -6.145 -3.308 27.778 1.00 44.97 182 GLY A O 1
ATOM 1484 N N . ARG A 1 183 ? -3.990 -2.849 27.379 1.00 38.22 183 ARG A N 1
ATOM 1485 C CA . ARG A 1 183 ? -3.502 -3.513 28.608 1.00 38.22 183 ARG A CA 1
ATOM 1486 C C . ARG A 1 183 ? -2.262 -2.823 29.175 1.00 38.22 183 ARG A C 1
ATOM 1488 O O . ARG A 1 183 ? -1.151 -3.086 28.745 1.00 38.22 183 ARG A O 1
ATOM 1495 N N . GLY A 1 184 ? -2.508 -1.960 30.164 1.00 39.41 184 GLY A N 1
ATOM 1496 C CA . GLY A 1 184 ? -1.594 -1.554 31.235 1.00 39.41 184 GLY A CA 1
ATOM 1497 C C . GLY A 1 184 ? -0.108 -1.460 30.892 1.00 39.41 184 GLY A C 1
ATOM 1498 O O . GLY A 1 184 ? 0.636 -2.393 31.156 1.00 39.41 184 GLY A O 1
ATOM 1499 N N . ASN A 1 185 ? 0.329 -0.283 30.449 1.00 31.48 185 ASN A N 1
ATOM 1500 C CA . ASN A 1 185 ? 1.652 0.217 30.803 1.00 31.48 185 ASN A CA 1
ATOM 1501 C C . ASN A 1 185 ? 1.573 1.729 31.023 1.00 31.48 185 ASN A C 1
ATOM 1503 O O . ASN A 1 185 ? 1.696 2.537 30.107 1.00 31.48 185 ASN A O 1
ATOM 1507 N N . LEU A 1 186 ? 1.352 2.095 32.286 1.00 42.03 186 LEU A N 1
ATOM 1508 C CA . LEU A 1 186 ? 1.801 3.363 32.841 1.00 42.03 186 LEU A CA 1
ATOM 1509 C C . LEU A 1 186 ? 3.335 3.336 32.867 1.00 42.03 186 LEU A C 1
ATOM 1511 O O . LEU A 1 186 ? 3.943 2.920 33.846 1.00 42.03 186 LEU A O 1
ATOM 1515 N N . ILE A 1 187 ? 3.948 3.765 31.772 1.00 38.69 187 ILE A N 1
ATOM 1516 C CA . ILE A 1 187 ? 5.321 4.275 31.728 1.00 38.69 187 ILE A CA 1
ATOM 1517 C C . ILE A 1 187 ? 5.171 5.549 30.888 1.00 38.69 187 ILE A C 1
ATOM 1519 O O . ILE A 1 187 ? 4.904 5.473 29.699 1.00 38.69 187 ILE A O 1
ATOM 1523 N N . GLY A 1 188 ? 5.066 6.745 31.461 1.00 33.59 188 GLY A N 1
ATOM 1524 C CA . GLY A 1 188 ? 6.074 7.345 32.319 1.00 33.59 188 GLY A CA 1
ATOM 1525 C C . GLY A 1 188 ? 7.012 8.161 31.433 1.00 33.59 188 GLY A C 1
ATOM 1526 O O . GLY A 1 188 ? 8.047 7.651 31.027 1.00 33.59 188 GLY A O 1
ATOM 1527 N N . GLY A 1 189 ? 6.646 9.411 31.123 1.00 29.89 189 GLY A N 1
ATOM 1528 C CA . GLY A 1 189 ? 7.584 10.367 30.531 1.00 29.89 189 GLY A CA 1
ATOM 1529 C C . GLY A 1 189 ? 6.986 11.359 29.537 1.00 29.89 189 GLY A C 1
ATOM 1530 O O . GLY A 1 189 ? 6.704 11.003 28.405 1.00 29.89 189 GLY A O 1
ATOM 1531 N N . LEU A 1 190 ? 6.919 12.617 29.984 1.00 35.72 190 LEU A N 1
ATOM 1532 C CA . LEU A 1 190 ? 6.912 13.854 29.195 1.00 35.72 190 LEU A CA 1
ATOM 1533 C C . LEU A 1 190 ? 5.743 14.066 28.221 1.00 35.72 190 LEU A C 1
ATOM 1535 O O . LEU A 1 190 ? 5.800 13.655 27.079 1.00 35.72 190 LEU A O 1
ATOM 1539 N N . PHE A 1 191 ? 4.743 14.839 28.642 1.00 33.69 191 PHE A N 1
ATOM 1540 C CA . PHE A 1 191 ? 4.573 16.227 28.189 1.00 33.69 191 PHE A CA 1
ATOM 1541 C C . PHE A 1 191 ? 3.636 16.920 29.181 1.00 33.69 191 PHE A C 1
ATOM 1543 O O . PHE A 1 191 ? 2.479 16.546 29.354 1.00 33.69 191 PHE A O 1
ATOM 1550 N N . GLY A 1 192 ? 4.198 17.877 29.920 1.00 34.41 192 GLY A N 1
ATOM 1551 C CA . GLY A 1 192 ? 3.491 18.625 30.944 1.00 34.41 192 GLY A CA 1
ATOM 1552 C C . GLY A 1 192 ? 2.505 19.607 30.331 1.00 34.41 192 GLY A C 1
ATOM 1553 O O . GLY A 1 192 ? 2.890 20.457 29.535 1.00 34.41 192 GLY A O 1
ATOM 1554 N N . VAL A 1 193 ? 1.256 19.528 30.779 1.00 30.58 193 VAL A N 1
ATOM 1555 C CA . VAL A 1 193 ? 0.344 20.669 30.804 1.00 30.58 193 VA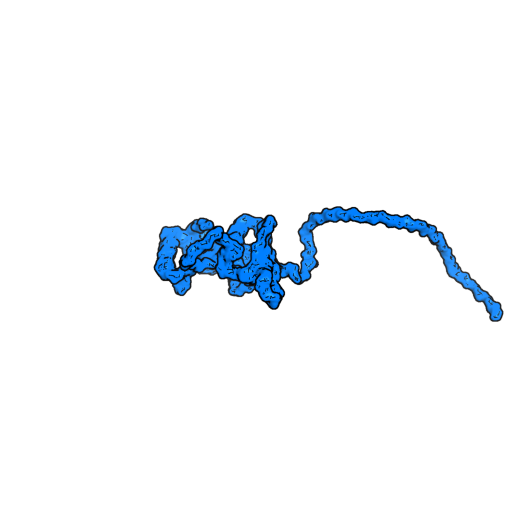L A CA 1
ATOM 1556 C C . VAL A 1 193 ? -0.503 20.525 32.068 1.00 30.58 193 VAL A C 1
ATOM 1558 O O . VAL A 1 193 ? -1.391 19.680 32.145 1.00 30.58 193 VAL A O 1
ATOM 1561 N N . SER A 1 194 ? -0.176 21.295 33.104 1.00 29.36 194 SER A N 1
ATOM 1562 C CA . SER A 1 194 ? -0.974 21.367 34.330 1.00 29.36 194 SER A CA 1
ATOM 1563 C C . SER A 1 194 ? -2.250 22.171 34.075 1.00 29.36 194 SER A C 1
ATOM 1565 O O . SER A 1 194 ? -2.140 23.306 33.608 1.00 29.36 194 SER A O 1
ATOM 1567 N N . PRO A 1 195 ? -3.440 21.697 34.478 1.00 30.28 195 PRO A N 1
ATOM 1568 C CA . PRO A 1 195 ? -4.556 22.578 34.764 1.00 30.28 195 PRO A CA 1
ATOM 1569 C C . PRO A 1 195 ? -4.595 22.881 36.266 1.00 30.28 195 PRO A C 1
ATOM 1571 O O . PRO A 1 195 ? -4.585 21.987 37.114 1.00 30.28 195 PRO A O 1
ATOM 1574 N N . LEU A 1 196 ? -4.640 24.177 36.564 1.00 34.34 196 LEU A N 1
ATOM 1575 C CA . LEU A 1 196 ? -4.902 24.775 37.869 1.00 34.34 196 LEU A CA 1
ATOM 1576 C C . LEU A 1 196 ? -6.027 24.043 38.621 1.00 34.34 196 LEU A C 1
ATOM 1578 O O . LEU A 1 196 ? -7.169 24.012 38.168 1.00 34.34 196 LEU A O 1
ATOM 1582 N N . LYS A 1 197 ? -5.720 23.521 39.813 1.00 32.88 197 LYS A N 1
ATOM 1583 C CA . LYS A 1 197 ? -6.726 23.162 40.819 1.00 32.88 197 LYS A CA 1
ATOM 1584 C C . LYS A 1 197 ? -6.736 24.229 41.904 1.00 32.88 197 LYS A C 1
ATOM 1586 O O . LYS A 1 197 ? -5.901 24.224 42.802 1.00 32.88 197 LYS A O 1
ATOM 1591 N N . GLY A 1 198 ? -7.713 25.126 41.818 1.00 30.17 198 GLY A N 1
ATOM 1592 C CA . GLY A 1 198 ? -8.243 25.788 43.000 1.00 30.17 198 GLY A CA 1
ATOM 1593 C C . GLY A 1 198 ? -9.065 24.779 43.799 1.00 30.17 198 GLY A C 1
ATOM 1594 O O . GLY A 1 198 ? -9.909 24.086 43.237 1.00 30.17 198 GLY A O 1
ATOM 1595 N N . SER A 1 199 ? -8.813 24.679 45.100 1.00 30.89 199 SER A N 1
ATOM 1596 C CA . SER A 1 199 ? -9.783 24.131 46.045 1.00 30.89 199 SER A CA 1
ATOM 1597 C C . SER A 1 199 ? -9.495 24.653 47.447 1.00 30.89 199 SER A C 1
ATOM 1599 O O . SER A 1 199 ? -8.449 24.377 48.026 1.00 30.89 199 SER A O 1
ATOM 1601 N N . LEU A 1 200 ? -10.470 25.429 47.915 1.00 30.72 200 LEU A N 1
ATOM 1602 C CA . LEU A 1 200 ? -10.866 25.775 49.278 1.00 30.72 200 LEU A CA 1
ATOM 1603 C C . LEU A 1 200 ? -9.994 25.259 50.436 1.00 30.72 200 LEU A C 1
ATOM 1605 O O . LEU A 1 200 ? -9.941 24.066 50.726 1.00 30.72 200 LEU A O 1
ATOM 1609 N N . GLN A 1 201 ? -9.465 26.220 51.194 1.00 30.16 201 GLN A N 1
ATOM 1610 C CA . GLN A 1 201 ? -9.114 26.079 52.605 1.00 30.16 201 GLN A CA 1
ATOM 1611 C C . GLN A 1 201 ? -10.360 26.209 53.493 1.00 30.16 201 GLN A C 1
ATOM 1613 O O . GLN A 1 201 ? -11.233 27.037 53.228 1.00 30.16 201 GLN A O 1
ATOM 1618 N N . LYS A 1 202 ? -10.368 25.476 54.609 1.00 31.50 202 LYS A N 1
ATOM 1619 C CA . LYS A 1 202 ? -10.972 25.890 55.887 1.00 31.50 202 LYS A CA 1
ATOM 1620 C C . LYS A 1 202 ? -10.203 25.236 57.055 1.00 31.50 202 LYS A C 1
ATOM 1622 O O . LYS A 1 202 ? -9.443 24.303 56.800 1.00 31.50 202 LYS A O 1
ATOM 1627 N N . PRO A 1 203 ? -10.262 25.802 58.275 1.00 36.06 203 PRO A N 1
ATOM 1628 C CA . PRO A 1 203 ? -9.060 26.254 58.973 1.00 36.06 203 PRO A CA 1
ATOM 1629 C C . PRO A 1 203 ? -8.643 25.356 60.141 1.00 36.06 203 PRO A C 1
ATOM 1631 O O . PRO A 1 203 ? -9.396 24.507 60.606 1.00 36.06 203 PRO A O 1
ATOM 1634 N N . LYS A 1 204 ? -7.411 25.604 60.600 1.00 30.34 204 LYS A N 1
ATOM 1635 C CA . LYS A 1 204 ? -6.831 25.121 61.852 1.00 30.34 204 LYS A CA 1
ATOM 1636 C C . LYS A 1 204 ? -7.478 25.843 63.033 1.00 30.34 204 LYS A C 1
ATOM 1638 O O . LYS A 1 204 ? -7.411 27.068 63.066 1.00 30.34 204 LYS A O 1
ATOM 1643 N N . ASP A 1 205 ? -7.951 25.076 64.006 1.00 34.00 205 ASP A N 1
ATOM 1644 C CA . ASP A 1 205 ? -7.975 25.515 65.396 1.00 34.00 205 ASP A CA 1
ATOM 1645 C C . ASP A 1 205 ? -6.734 24.984 66.119 1.00 34.00 205 ASP A C 1
ATOM 1647 O O . ASP A 1 205 ? -6.125 23.970 65.765 1.00 34.00 205 ASP A O 1
ATOM 1651 N N . GLN A 1 206 ? -6.323 25.796 67.071 1.00 32.16 206 GLN A N 1
ATOM 1652 C CA . GLN A 1 206 ? -5.019 25.950 67.678 1.00 32.16 206 GLN A CA 1
ATOM 1653 C C . GLN A 1 206 ? -5.157 25.540 69.140 1.00 32.16 206 GLN A C 1
ATOM 1655 O O . GLN A 1 206 ? -6.034 26.078 69.796 1.00 32.16 206 GLN A O 1
ATOM 1660 N N . GLU A 1 207 ? -4.275 24.691 69.673 1.00 30.70 207 GLU A N 1
ATOM 1661 C CA . GLU A 1 207 ? -3.716 24.962 71.002 1.00 30.70 207 GLU A CA 1
ATOM 1662 C C . GLU A 1 207 ? -2.450 24.156 71.306 1.00 30.70 207 GLU A C 1
ATOM 1664 O O . GLU A 1 207 ? -2.347 22.948 71.097 1.00 30.70 207 GLU A O 1
ATOM 1669 N N . LEU A 1 208 ? -1.466 24.922 71.765 1.00 30.78 208 LEU A N 1
ATOM 1670 C CA . LEU A 1 208 ? -0.192 24.547 72.353 1.00 30.78 208 LEU A CA 1
ATOM 1671 C C . LEU A 1 208 ? -0.430 24.123 73.809 1.00 30.78 208 LEU A C 1
ATOM 1673 O O . LEU A 1 208 ? -1.173 24.810 74.500 1.00 30.78 208 LEU A O 1
ATOM 1677 N N . ALA A 1 209 ? 0.304 23.122 74.300 1.00 31.50 209 ALA A N 1
ATOM 1678 C CA . ALA A 1 209 ? 1.260 23.270 75.413 1.00 31.50 209 ALA A CA 1
ATOM 1679 C C . ALA A 1 209 ? 1.574 21.918 76.083 1.00 31.50 209 ALA A C 1
ATOM 1681 O O . ALA A 1 209 ? 0.700 21.243 76.617 1.00 31.50 209 ALA A O 1
ATOM 1682 N N . SER A 1 210 ? 2.863 21.569 76.110 1.00 32.31 210 SER A N 1
ATOM 1683 C CA . SER A 1 210 ? 3.459 20.689 77.130 1.00 32.31 210 SER A CA 1
ATOM 1684 C C . SER A 1 210 ? 3.538 21.438 78.477 1.00 32.31 210 SER A C 1
ATOM 1686 O O . SER A 1 210 ? 3.502 22.671 78.472 1.00 32.31 210 SER A O 1
ATOM 1688 N N . PRO A 1 211 ? 3.737 20.754 79.623 1.00 39.09 211 PRO A N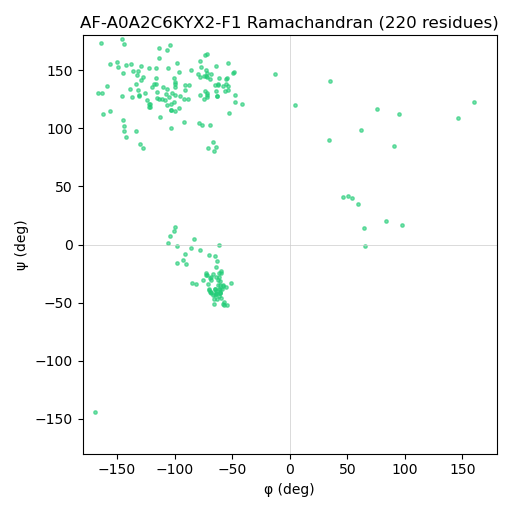 1
ATOM 1689 C CA . PRO A 1 211 ? 5.115 20.430 80.012 1.00 39.09 211 PRO A CA 1
ATOM 1690 C C . PRO A 1 211 ? 5.318 19.075 80.729 1.00 39.09 211 PRO A C 1
ATOM 1692 O O . PRO A 1 211 ? 4.477 18.582 81.462 1.00 39.09 211 PRO A O 1
ATOM 1695 N N . ALA A 1 212 ? 6.500 18.518 80.459 1.00 31.91 212 ALA A N 1
ATOM 1696 C CA . ALA A 1 212 ? 7.495 17.901 81.342 1.00 31.91 212 ALA A CA 1
ATOM 1697 C C . ALA A 1 212 ? 7.141 17.078 82.614 1.00 31.91 212 ALA A C 1
ATOM 1699 O O . ALA A 1 212 ? 6.400 17.485 83.497 1.00 31.91 212 ALA A O 1
ATOM 1700 N N . SER A 1 213 ? 7.953 16.012 82.728 1.00 33.75 213 SER A N 1
ATOM 1701 C CA . SER A 1 213 ? 8.709 15.502 83.893 1.00 33.75 213 SER A CA 1
ATOM 1702 C C . SER A 1 213 ? 8.141 14.398 84.808 1.00 33.75 213 SER A C 1
ATOM 1704 O O . SER A 1 213 ? 7.253 14.619 85.616 1.00 33.75 213 SER A O 1
ATOM 1706 N N . SER A 1 214 ? 8.836 13.251 84.703 1.00 34.97 214 SER A N 1
ATOM 1707 C CA . SER A 1 214 ? 9.531 12.463 85.749 1.00 34.97 214 SER A CA 1
ATOM 1708 C C . SER A 1 214 ? 8.766 11.574 86.749 1.00 34.97 214 SER A C 1
ATOM 1710 O O . SER A 1 214 ? 8.075 12.052 87.638 1.00 34.97 214 SER A O 1
ATOM 1712 N N . PHE A 1 215 ? 9.057 10.263 86.633 1.00 31.70 215 PHE A N 1
ATOM 1713 C CA . PHE A 1 215 ? 9.397 9.267 87.680 1.00 31.70 215 PHE A CA 1
ATOM 1714 C C . PHE A 1 215 ? 9.730 9.864 89.073 1.00 31.70 215 PHE A C 1
ATOM 1716 O O . PHE A 1 215 ? 10.414 10.878 89.121 1.00 31.70 215 PHE A O 1
ATOM 1723 N N . ALA A 1 216 ? 9.452 9.275 90.247 1.00 40.28 216 ALA A N 1
ATOM 1724 C CA . ALA A 1 216 ? 8.900 7.981 90.680 1.00 40.28 216 ALA A CA 1
ATOM 1725 C C . ALA A 1 216 ? 8.592 8.053 92.219 1.00 40.28 216 ALA A C 1
ATOM 1727 O O . ALA A 1 216 ? 8.164 9.112 92.663 1.00 40.28 216 ALA A O 1
ATOM 1728 N N . PRO A 1 217 ? 8.762 7.000 93.051 1.00 51.84 217 PRO A N 1
ATOM 1729 C CA . PRO A 1 217 ? 7.694 6.226 93.698 1.00 51.84 217 PRO A CA 1
ATOM 1730 C C . PRO A 1 217 ? 7.645 6.379 95.238 1.00 51.84 217 PRO A C 1
ATOM 1732 O O . PRO A 1 217 ? 8.606 6.840 95.842 1.00 51.84 217 PRO A O 1
ATOM 1735 N N . ALA A 1 218 ? 6.585 5.892 95.894 1.00 38.38 218 ALA A N 1
ATOM 1736 C CA . ALA A 1 218 ? 6.656 5.384 97.273 1.00 38.38 218 ALA A CA 1
ATOM 1737 C C . ALA A 1 218 ? 5.389 4.598 97.637 1.00 38.38 218 ALA A C 1
ATOM 1739 O O . ALA A 1 218 ? 4.271 5.060 97.424 1.00 38.38 218 ALA A O 1
ATOM 1740 N N . ALA A 1 219 ? 5.607 3.407 98.182 1.00 41.78 219 ALA A N 1
ATOM 1741 C CA . ALA A 1 219 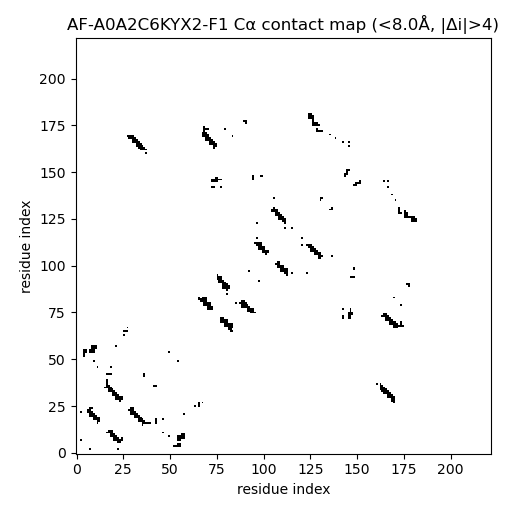? 4.620 2.572 98.845 1.00 41.78 219 ALA A CA 1
ATOM 1742 C C . ALA A 1 219 ? 4.318 3.095 100.258 1.00 41.78 219 ALA A C 1
ATOM 1744 O O . ALA A 1 219 ? 5.216 3.640 100.898 1.00 41.78 219 ALA A O 1
ATOM 1745 N N . GLN A 1 220 ? 3.115 2.826 100.769 1.00 40.88 220 GLN A N 1
ATOM 1746 C CA . GLN A 1 220 ? 2.944 2.319 102.131 1.00 40.88 220 GLN A CA 1
ATOM 1747 C C . GLN A 1 220 ? 1.587 1.620 102.282 1.00 40.88 220 GLN A C 1
ATOM 1749 O O . GLN A 1 220 ? 0.581 2.058 101.727 1.00 40.88 220 GLN A O 1
ATOM 1754 N N . GLU A 1 221 ? 1.663 0.479 102.956 1.00 42.69 221 GLU A N 1
ATOM 1755 C CA . GLU A 1 221 ? 0.628 -0.496 103.292 1.00 42.69 221 GLU A CA 1
ATOM 1756 C C . GLU A 1 221 ? -0.307 0.010 104.400 1.00 42.69 221 GLU A C 1
ATOM 1758 O O . GLU A 1 221 ? 0.063 0.907 105.157 1.00 42.69 221 GLU A O 1
ATOM 1763 N N . ASP A 1 222 ? -1.460 -0.650 104.517 1.00 42.25 222 ASP A N 1
ATOM 1764 C CA . ASP A 1 222 ? -1.906 -1.249 105.782 1.00 42.25 222 ASP A CA 1
ATOM 1765 C C . ASP A 1 222 ? -2.073 -2.763 105.552 1.00 42.25 222 ASP A C 1
ATOM 1767 O O . ASP A 1 222 ? -2.465 -3.138 104.416 1.00 42.25 222 ASP A O 1
#

Radius of gyration: 30.88 Å; Cα contacts (8 Å, |Δi|>4): 327; chains: 1; bounding box: 43×43×130 Å

Solvent-accessible surface area (backbone atoms only — not comparable to full-atom values): 13659 Å² total; per-residue (Å²): 138,88,85,54,44,92,53,30,28,38,44,84,36,75,98,64,32,27,46,33,39,30,31,45,70,92,46,84,72,20,33,38,39,36,41,33,38,90,47,67,69,56,36,54,53,52,52,52,50,42,56,75,63,59,43,42,71,55,68,83,79,73,90,72,77,70,70,51,21,20,39,38,28,25,71,44,32,38,32,35,19,66,16,81,81,58,92,62,61,80,43,77,50,43,46,84,56,36,43,74,49,78,49,87,80,53,29,39,39,38,36,51,34,86,86,52,58,75,87,52,46,82,80,38,68,56,30,46,36,59,44,93,45,70,72,57,43,50,55,50,54,50,45,37,29,52,24,61,78,37,75,90,54,98,64,83,73,78,94,65,93,66,62,51,57,36,43,31,36,51,38,67,48,62,56,45,50,71,52,60,85,84,64,88,75,96,73,88,79,88,82,91,78,87,78,89,80,86,76,85,88,82,84,87,85,84,86,88,82,86,82,87,86,80,88,87,89,85,88,83,84,134